Protein AF-0000000067927548 (afdb_homodimer)

Organism: Mesorhizobium plurifarium (NCBI:txid69974)

Secondary structure (DSSP, 8-state):
------------EEEEE-TTS--EEE-TTS-EEEB--STT-SSB-HHHHHHHHHHHHHHHHHHHHHHHTT-GGGEEEEEEEEEEEE-SSSSP-EEEEEEEEEEEES--HHHHHHHHHHHHHH-HHHHHHHS--EEEEEE-/------------EEEEE-TTS--EEE-TTS-EEEB--STT-SSB-HHHHHHHHHHHHHHHHHHHHHHHTT-GGGEEEEEEEEEEEE-SSSSP-EEEEEEEEEEEES--HHHHHHHHHHHHHH-HHHHHHHS--EEEEEE-

InterPro domains:
  IPR003718 OsmC/Ohr conserved domain [PF02566] (42-133)
  IPR015946 K homology domain-like, alpha/beta [G3DSA:3.30.300.20] (26-139)
  IPR036102 OsmC/Ohr superfamily [SSF82784] (25-136)

pLDDT: mean 95.16, std 11.29, range [36.44, 98.94]

Structure (mmCIF, N/CA/C/O backbone):
data_AF-0000000067927548-model_v1
#
loop_
_entity.id
_entity.type
_entity.pdbx_description
1 polymer 'OsmC family protein'
#
loop_
_atom_site.group_PDB
_atom_site.id
_atom_site.type_symbol
_atom_site.label_atom_id
_atom_site.label_alt_id
_atom_site.label_comp_id
_atom_site.label_asym_id
_atom_site.label_entity_id
_atom_site.label_seq_id
_atom_site.pdbx_PDB_ins_code
_atom_site.Cartn_x
_atom_site.Cartn_y
_atom_site.Cartn_z
_atom_site.occupancy
_atom_site.B_iso_or_equiv
_atom_site.auth_seq_id
_atom_site.auth_comp_id
_atom_site.auth_asym_id
_atom_site.auth_atom_id
_atom_site.pdbx_PDB_model_num
ATOM 1 N N . MET A 1 1 ? 37.188 -9.164 -9.75 1 36.91 1 MET A N 1
ATOM 2 C CA . MET A 1 1 ? 35.844 -9.625 -10.055 1 36.91 1 MET A CA 1
ATOM 3 C C . MET A 1 1 ? 34.812 -8.539 -9.766 1 36.91 1 MET A C 1
ATOM 5 O O . MET A 1 1 ? 34.812 -7.945 -8.688 1 36.91 1 MET A O 1
ATOM 9 N N . ALA A 1 2 ? 34.438 -7.844 -10.742 1 41.84 2 ALA A N 1
ATOM 10 C CA . ALA A 1 2 ? 33.5 -6.73 -10.594 1 41.84 2 ALA A CA 1
ATOM 11 C C . ALA A 1 2 ? 32.281 -7.133 -9.758 1 41.84 2 ALA A C 1
ATOM 13 O O . ALA A 1 2 ? 31.688 -8.18 -9.984 1 41.84 2 ALA A O 1
ATOM 14 N N . GLU A 1 3 ? 32.25 -6.898 -8.547 1 38.94 3 GLU A N 1
ATOM 15 C CA . GLU A 1 3 ? 31.047 -7.16 -7.75 1 38.94 3 GLU A CA 1
ATOM 16 C C . GLU A 1 3 ? 29.781 -6.719 -8.477 1 38.94 3 GLU A C 1
ATOM 18 O O . GLU A 1 3 ? 29.656 -5.555 -8.859 1 38.94 3 GLU A O 1
ATOM 23 N N . LEU A 1 4 ? 29.422 -7.598 -9.383 1 40.66 4 LEU A N 1
ATOM 24 C CA . LEU A 1 4 ? 28.172 -7.312 -10.086 1 40.66 4 LEU A CA 1
ATOM 25 C C . LEU A 1 4 ? 27.141 -6.719 -9.133 1 40.66 4 LEU A C 1
ATOM 27 O O . LEU A 1 4 ? 26.688 -7.395 -8.211 1 40.66 4 LEU A O 1
ATOM 31 N N . LYS A 1 5 ? 27.344 -5.488 -8.883 1 47.5 5 LYS A N 1
ATOM 32 C CA . LYS A 1 5 ? 26.438 -4.699 -8.047 1 47.5 5 LYS A CA 1
ATOM 33 C C . LYS A 1 5 ? 24.984 -4.879 -8.477 1 47.5 5 LYS A C 1
ATOM 35 O O . LYS A 1 5 ? 24.625 -4.5 -9.594 1 47.5 5 LYS A O 1
ATOM 40 N N . VAL A 1 6 ? 24.312 -6.109 -8.18 1 60.19 6 VAL A N 1
ATOM 41 C CA . VAL A 1 6 ? 22.875 -6.223 -8.422 1 60.19 6 VAL A CA 1
ATOM 42 C C . VAL A 1 6 ? 22.188 -4.906 -8.078 1 60.19 6 VAL A C 1
ATOM 44 O O . VAL A 1 6 ? 22.312 -4.406 -6.961 1 60.19 6 VAL A O 1
ATOM 47 N N . ARG A 1 7 ? 21.734 -4.211 -9.148 1 73.62 7 ARG A N 1
ATOM 48 C CA . ARG A 1 7 ? 21.062 -2.932 -8.906 1 73.62 7 ARG A CA 1
ATOM 49 C C . ARG A 1 7 ? 19.609 -3.135 -8.516 1 73.62 7 ARG A C 1
ATOM 51 O O . ARG A 1 7 ? 18.875 -3.861 -9.195 1 73.62 7 ARG A O 1
ATOM 58 N N . THR A 1 8 ? 19.281 -2.809 -7.41 1 87.81 8 THR A N 1
ATOM 59 C CA . THR A 1 8 ? 17.938 -2.898 -6.879 1 87.81 8 THR A CA 1
ATOM 60 C C . THR A 1 8 ? 17.141 -1.635 -7.203 1 87.81 8 THR A C 1
ATOM 62 O O . THR A 1 8 ? 17.688 -0.533 -7.215 1 87.81 8 THR A O 1
ATOM 65 N N . ARG A 1 9 ? 15.992 -1.811 -7.59 1 91.75 9 ARG A N 1
ATOM 66 C CA . ARG A 1 9 ? 15.102 -0.686 -7.871 1 91.75 9 ARG A CA 1
ATOM 67 C C . ARG A 1 9 ? 14.992 0.238 -6.66 1 91.75 9 ARG A C 1
ATOM 69 O O . ARG A 1 9 ? 14.781 -0.225 -5.539 1 91.75 9 ARG A O 1
ATOM 76 N N . ASN A 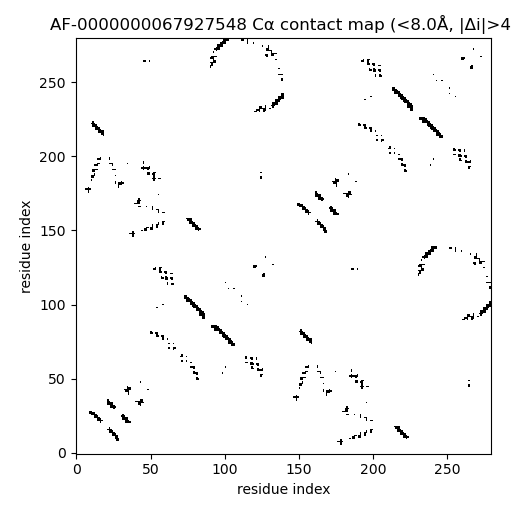1 10 ? 15.172 1.571 -6.93 1 95.06 10 ASN A N 1
ATOM 77 C CA . ASN A 1 10 ? 14.906 2.557 -5.887 1 95.06 10 ASN A CA 1
ATOM 78 C C . ASN A 1 10 ? 13.406 2.699 -5.629 1 95.06 10 ASN A C 1
ATOM 80 O O . ASN A 1 10 ? 12.664 3.184 -6.488 1 95.06 10 ASN A O 1
ATOM 84 N N . VAL A 1 11 ? 12.945 2.277 -4.402 1 97.62 11 VAL A N 1
ATOM 85 C CA . VAL A 1 11 ? 11.516 2.297 -4.098 1 97.62 11 VAL A CA 1
ATOM 86 C C . VAL A 1 11 ? 11.219 3.418 -3.104 1 97.62 11 VAL A C 1
ATOM 88 O O . VAL A 1 11 ? 12.094 3.836 -2.346 1 97.62 11 VAL A O 1
ATOM 91 N N . GLY A 1 12 ? 10.055 3.949 -3.096 1 98.56 12 GLY A N 1
ATOM 92 C CA . GLY A 1 12 ? 9.578 5.039 -2.258 1 98.56 12 GLY A CA 1
ATOM 93 C C . GLY A 1 12 ? 8.414 5.797 -2.871 1 98.56 12 GLY A C 1
ATOM 94 O O . GLY A 1 12 ? 7.961 5.473 -3.971 1 98.56 12 GLY A O 1
ATOM 95 N N . ALA A 1 13 ? 7.91 6.809 -2.146 1 98.88 13 ALA A N 1
ATOM 96 C CA . ALA A 1 13 ? 6.836 7.652 -2.662 1 98.88 13 ALA A CA 1
ATOM 97 C C . ALA A 1 13 ? 6.84 9.023 -1.988 1 98.88 13 ALA A C 1
ATOM 99 O O . ALA A 1 13 ? 7.09 9.125 -0.785 1 98.88 13 ALA A O 1
ATOM 100 N N . LEU A 1 14 ? 6.555 10 -2.783 1 98.94 14 LEU A N 1
ATOM 101 C CA . LEU A 1 14 ? 6.301 11.352 -2.295 1 98.94 14 LEU A CA 1
ATOM 102 C C . LEU A 1 14 ? 4.859 11.766 -2.568 1 98.94 14 LEU A C 1
ATOM 104 O O . LEU A 1 14 ? 4.41 11.75 -3.719 1 98.94 14 LEU A O 1
ATOM 108 N N . ALA A 1 15 ? 4.137 12.086 -1.502 1 98.94 15 ALA A N 1
ATOM 109 C CA . ALA A 1 15 ? 2.807 12.672 -1.657 1 98.94 15 ALA A CA 1
ATOM 110 C C . ALA A 1 15 ? 2.84 14.18 -1.412 1 98.94 15 ALA A C 1
ATOM 112 O O . ALA A 1 15 ? 3.439 14.641 -0.44 1 98.94 15 ALA A O 1
ATOM 113 N N . VAL A 1 16 ? 2.209 14.898 -2.275 1 98.94 16 VAL A N 1
ATOM 114 C CA . VAL A 1 16 ? 2.092 16.344 -2.133 1 98.94 16 VAL A CA 1
ATOM 115 C C . VAL A 1 16 ? 0.618 16.75 -2.092 1 98.94 16 VAL A C 1
ATOM 117 O O . VAL A 1 16 ? -0.146 16.422 -3.004 1 98.94 16 VAL A O 1
ATOM 120 N N . LEU A 1 17 ? 0.238 17.406 -1.028 1 98.88 17 LEU A N 1
ATOM 121 C CA . LEU A 1 17 ? -1.125 17.891 -0.818 1 98.88 17 LEU A CA 1
ATOM 122 C C . LEU A 1 17 ? -1.175 19.406 -0.826 1 98.88 17 LEU A C 1
ATOM 124 O O . LEU A 1 17 ? -0.756 20.047 0.139 1 98.88 17 LEU A O 1
ATOM 128 N N . PRO A 1 18 ? -1.637 20.016 -1.902 1 98.56 18 PRO A N 1
ATOM 129 C CA . PRO A 1 18 ? -1.818 21.469 -1.899 1 98.56 18 PRO A CA 1
ATOM 130 C C . PRO A 1 18 ? -2.984 21.922 -1.021 1 98.56 18 PRO A C 1
ATOM 132 O O . PRO A 1 18 ? -3.859 21.109 -0.692 1 98.56 18 PRO A O 1
ATOM 135 N N . PRO A 1 19 ? -2.91 23.188 -0.619 1 97 19 PRO A N 1
ATOM 136 C CA . PRO A 1 19 ? -4.047 23.703 0.15 1 97 19 PRO A CA 1
ATOM 137 C C . PRO A 1 19 ? -5.383 23.5 -0.563 1 97 19 PRO A C 1
ATOM 139 O O . PRO A 1 19 ? -5.535 23.906 -1.718 1 97 19 PRO A O 1
ATOM 142 N N . GLY A 1 20 ? -6.254 22.859 0.104 1 94.81 20 GLY A N 1
ATOM 143 C CA . GLY A 1 20 ? -7.602 22.703 -0.418 1 94.81 20 GLY A CA 1
ATOM 144 C C . GLY A 1 20 ? -7.695 21.672 -1.523 1 94.81 20 GLY A C 1
ATOM 145 O O . GLY A 1 20 ? -8.75 21.484 -2.131 1 94.81 20 GLY A O 1
ATOM 146 N N . GLY A 1 21 ? -6.641 21.031 -1.846 1 97.25 21 GLY A N 1
ATOM 147 C CA . GLY A 1 21 ? -6.633 20.109 -2.973 1 97.25 21 GLY A CA 1
ATOM 148 C C . GLY A 1 21 ? -6.555 18.656 -2.557 1 97.25 21 GLY A C 1
ATOM 149 O O . GLY A 1 21 ? -6.887 18.297 -1.423 1 97.25 21 GLY A O 1
ATOM 150 N N . LEU A 1 22 ? -6.316 17.797 -3.521 1 98.38 22 LEU A N 1
ATOM 151 C CA . LEU A 1 22 ? -6.086 16.375 -3.322 1 98.38 22 LEU A CA 1
ATOM 152 C C . LEU A 1 22 ? -4.621 16.016 -3.547 1 98.38 22 LEU A C 1
ATOM 154 O O . LEU A 1 22 ? -3.912 16.719 -4.266 1 98.38 22 LEU A O 1
ATOM 158 N N . PRO A 1 23 ? -4.16 14.992 -2.918 1 98.62 23 PRO A N 1
ATOM 159 C CA . PRO A 1 23 ? -2.738 14.656 -3.033 1 98.62 23 PRO A CA 1
ATOM 160 C C . PRO A 1 23 ? -2.381 14.062 -4.391 1 98.62 23 PRO A C 1
ATOM 162 O O . PRO A 1 23 ? -3.197 13.367 -4.996 1 98.62 23 PRO A O 1
ATOM 165 N N . ALA A 1 24 ? -1.239 14.352 -4.828 1 98.75 24 ALA A N 1
ATOM 166 C CA . ALA A 1 24 ? -0.562 13.625 -5.902 1 98.75 24 ALA A CA 1
ATOM 167 C C . ALA A 1 24 ? 0.649 12.867 -5.367 1 98.75 24 ALA A C 1
ATOM 169 O O . ALA A 1 24 ? 1.404 13.383 -4.543 1 98.75 24 ALA A O 1
ATOM 170 N N . VAL A 1 25 ? 0.834 11.641 -5.848 1 98.81 25 VAL A N 1
ATOM 171 C CA . VAL A 1 25 ? 1.952 10.82 -5.398 1 98.81 25 VAL A CA 1
ATOM 172 C C . VAL A 1 25 ? 2.898 10.547 -6.566 1 98.81 25 VAL A C 1
ATOM 174 O O . VAL A 1 25 ? 2.455 10.266 -7.68 1 98.81 25 VAL A O 1
ATOM 177 N N . THR A 1 26 ? 4.156 10.609 -6.312 1 98.75 26 THR A N 1
ATOM 178 C CA . THR A 1 26 ? 5.184 10.258 -7.289 1 98.75 26 THR A CA 1
ATOM 179 C C . THR A 1 26 ? 6.16 9.242 -6.703 1 98.75 26 THR A C 1
ATOM 181 O O . THR A 1 26 ? 6.363 9.203 -5.488 1 98.75 26 THR A O 1
ATOM 184 N N . THR A 1 27 ? 6.699 8.406 -7.551 1 98.31 27 THR A N 1
ATOM 185 C CA . THR A 1 27 ? 7.758 7.488 -7.148 1 98.31 27 THR A CA 1
ATOM 186 C C . THR A 1 27 ? 9.125 8.023 -7.562 1 98.31 27 THR A C 1
ATOM 188 O O . THR A 1 27 ? 9.219 8.906 -8.414 1 98.31 27 THR A O 1
ATOM 191 N N . PRO A 1 28 ? 10.227 7.492 -6.961 1 97.69 28 PRO A N 1
ATOM 192 C CA . PRO A 1 28 ? 11.562 7.91 -7.379 1 97.69 28 PRO A CA 1
ATOM 193 C C . PRO A 1 28 ? 11.836 7.629 -8.852 1 97.69 28 PRO A C 1
ATOM 195 O O . PRO A 1 28 ? 12.664 8.305 -9.469 1 97.69 28 PRO A O 1
ATOM 198 N N . THR A 1 29 ? 11.094 6.684 -9.477 1 96.44 29 THR A N 1
ATOM 199 C CA . THR A 1 29 ? 11.344 6.289 -10.859 1 96.44 29 THR A CA 1
ATOM 200 C C . THR A 1 29 ? 10.422 7.043 -11.812 1 96.44 29 THR A C 1
ATOM 202 O O . THR A 1 29 ? 10.453 6.816 -13.023 1 96.44 29 THR A O 1
ATOM 205 N N . GLY A 1 30 ? 9.578 7.828 -11.273 1 96.38 30 GLY A N 1
ATOM 206 C CA . GLY A 1 30 ? 8.836 8.719 -12.148 1 96.38 30 GLY A CA 1
ATOM 207 C C . GLY A 1 30 ? 7.379 8.32 -12.305 1 96.38 30 GLY A C 1
ATOM 208 O O . GLY A 1 30 ? 6.66 8.883 -13.133 1 96.38 30 GLY A O 1
ATOM 209 N N . GLY A 1 31 ? 6.887 7.352 -11.57 1 97.19 31 GLY A N 1
ATOM 210 C CA . GLY A 1 31 ? 5.461 7.07 -11.539 1 97.19 31 GLY A CA 1
ATOM 211 C C . GLY A 1 31 ? 4.652 8.156 -10.852 1 97.19 31 GLY A C 1
ATOM 212 O O . GLY A 1 31 ? 5.141 8.812 -9.93 1 97.19 31 GLY A O 1
ATOM 213 N N . THR A 1 32 ? 3.41 8.312 -11.398 1 97.81 32 THR A N 1
ATOM 214 C CA . THR A 1 32 ? 2.525 9.305 -10.797 1 97.81 32 THR A CA 1
ATOM 215 C C . THR A 1 32 ? 1.107 8.758 -10.664 1 97.81 32 THR A C 1
ATOM 217 O O . THR A 1 32 ? 0.621 8.055 -11.555 1 97.81 32 THR A O 1
ATOM 220 N N . VAL A 1 33 ? 0.458 9.094 -9.547 1 97.69 33 VAL A N 1
ATOM 221 C CA . VAL A 1 33 ? -0.959 8.789 -9.375 1 97.69 33 VAL A CA 1
ATOM 222 C C . VAL A 1 33 ? -1.625 9.883 -8.547 1 97.69 33 VAL A C 1
ATOM 224 O O . VAL A 1 33 ? -1.034 10.391 -7.586 1 97.69 33 VAL A O 1
ATOM 227 N N . ASP A 1 34 ? -2.789 10.281 -8.992 1 97.19 34 ASP A N 1
ATOM 228 C CA . ASP A 1 34 ? -3.605 11.172 -8.172 1 97.19 34 ASP A CA 1
ATOM 229 C C . ASP A 1 34 ? -4.441 10.383 -7.168 1 97.19 34 ASP A C 1
ATOM 231 O O . ASP A 1 34 ? -4.984 9.328 -7.5 1 97.19 34 ASP A O 1
ATOM 235 N N . VAL A 1 35 ? -4.531 10.914 -5.98 1 98.5 35 VAL A N 1
ATOM 236 C CA . VAL A 1 35 ? -5.305 10.281 -4.922 1 98.5 35 VAL A CA 1
ATOM 237 C C . VAL A 1 35 ? -6.664 10.969 -4.793 1 98.5 35 VAL A C 1
ATOM 239 O O . VAL A 1 35 ? -6.754 12.195 -4.84 1 98.5 35 VAL A O 1
ATOM 242 N N . VAL A 1 36 ? -7.684 10.156 -4.652 1 98.12 36 VAL A N 1
ATOM 243 C CA . VAL A 1 36 ? -9.047 10.672 -4.547 1 98.12 36 VAL A CA 1
ATOM 244 C C . VAL A 1 36 ? -9.656 10.242 -3.213 1 98.12 36 VAL A C 1
ATOM 246 O O . VAL A 1 36 ? -9.234 9.25 -2.619 1 98.12 36 VAL A O 1
ATOM 249 N N . THR A 1 37 ? -10.633 11.023 -2.76 1 95.31 37 THR A N 1
ATOM 250 C CA . THR A 1 37 ? -11.219 10.727 -1.461 1 95.31 37 THR A CA 1
ATOM 251 C C . THR A 1 37 ? -12.742 10.656 -1.563 1 95.31 37 THR A C 1
ATOM 253 O O . THR A 1 37 ? -13.406 10.164 -0.65 1 95.31 37 THR A O 1
ATOM 256 N N . GLN A 1 38 ? -13.289 11.125 -2.623 1 95.38 38 GLN A N 1
ATOM 257 C CA . GLN A 1 38 ? -14.7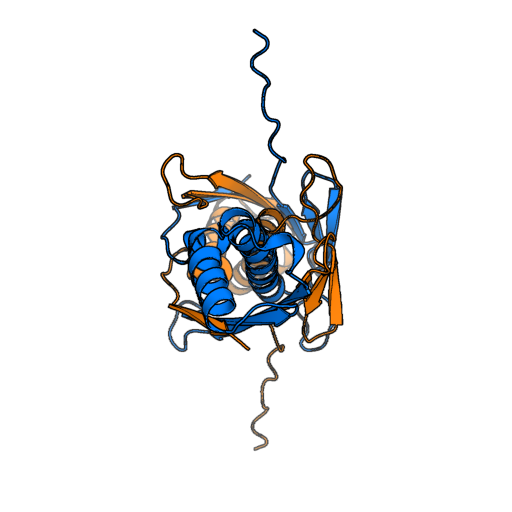34 11.109 -2.775 1 95.38 38 GLN A CA 1
ATOM 258 C C . GLN A 1 38 ? -15.258 9.695 -3.002 1 95.38 38 GLN A C 1
ATOM 260 O O . GLN A 1 38 ? -14.586 8.875 -3.641 1 95.38 38 GLN A O 1
ATOM 265 N N . VAL A 1 39 ? -16.438 9.477 -2.629 1 93.5 39 VAL A N 1
ATOM 266 C CA . VAL A 1 39 ? -17.078 8.164 -2.553 1 93.5 39 VAL A CA 1
ATOM 267 C C . VAL A 1 39 ? -17.047 7.492 -3.924 1 93.5 39 VAL A C 1
ATOM 269 O O . VAL A 1 39 ? -16.734 6.305 -4.035 1 93.5 39 VAL A O 1
ATOM 272 N N . SER A 1 40 ? -17.281 8.211 -5.008 1 93.06 40 SER A N 1
ATOM 273 C CA . SER A 1 40 ? -17.438 7.582 -6.312 1 93.06 40 SER A CA 1
ATOM 274 C C . SER A 1 40 ? -16.359 8.039 -7.285 1 93.06 40 SER A C 1
ATOM 276 O O . SER A 1 40 ? -16.391 7.695 -8.469 1 93.06 40 SER A O 1
ATOM 278 N N . ALA A 1 41 ? -15.422 8.883 -6.812 1 94.62 41 ALA A N 1
ATOM 279 C CA . ALA A 1 41 ? -14.406 9.398 -7.723 1 94.62 41 ALA A CA 1
ATOM 280 C C . ALA A 1 41 ? -13.516 8.281 -8.25 1 94.62 41 ALA A C 1
ATOM 282 O O . ALA A 1 41 ? -13.016 7.465 -7.477 1 94.62 41 ALA A O 1
ATOM 283 N N . PRO A 1 42 ? -13.445 8.289 -9.539 1 95.06 42 PRO A N 1
ATOM 284 C CA . PRO A 1 42 ? -12.531 7.285 -10.086 1 95.06 42 PRO A CA 1
ATOM 285 C C . PRO A 1 42 ? -11.078 7.52 -9.672 1 95.06 42 PRO A C 1
ATOM 287 O O . PRO A 1 42 ? -10.617 8.664 -9.656 1 95.06 42 PRO A O 1
ATOM 290 N N . GLY A 1 43 ? -10.391 6.527 -9.266 1 96.56 43 GLY A N 1
ATOM 291 C CA . GLY A 1 43 ? -9.008 6.66 -8.852 1 96.56 43 GLY A CA 1
ATOM 292 C C . GLY A 1 43 ? -8.664 5.797 -7.648 1 96.56 43 GLY A C 1
ATOM 293 O O . GLY A 1 43 ? -9.211 4.707 -7.484 1 96.56 43 GLY A O 1
ATOM 294 N N . PHE A 1 44 ? -7.633 6.246 -6.938 1 98.56 44 PHE A N 1
ATOM 295 C CA . PHE A 1 44 ? -7.121 5.492 -5.801 1 98.56 44 PHE A CA 1
ATOM 296 C C . PHE A 1 44 ? -7.203 6.312 -4.523 1 98.56 44 PHE A C 1
ATOM 298 O O . PHE A 1 44 ? -6.742 7.453 -4.48 1 98.56 44 PHE A O 1
ATOM 305 N N . SER A 1 45 ? -7.848 5.816 -3.521 1 98.56 45 SER A N 1
ATOM 306 C CA . SER A 1 45 ? -7.645 6.297 -2.158 1 98.56 45 SER A CA 1
ATOM 307 C C . SER A 1 45 ? -6.402 5.676 -1.529 1 98.56 45 SER A C 1
ATOM 309 O O . SER A 1 45 ? -5.812 4.746 -2.09 1 98.56 45 SER A O 1
ATOM 311 N N . PRO A 1 46 ? -5.984 6.16 -0.348 1 98.69 46 PRO A N 1
ATOM 312 C CA . PRO A 1 46 ? -4.852 5.512 0.316 1 98.69 46 PRO A CA 1
ATOM 313 C C . PRO A 1 46 ? -5.082 4.023 0.569 1 98.69 46 PRO A C 1
ATOM 315 O O . PRO A 1 46 ? -4.172 3.215 0.391 1 98.69 46 PRO A O 1
ATOM 318 N N . LEU A 1 47 ? -6.293 3.662 0.94 1 98.69 47 LEU A N 1
ATOM 319 C CA . LEU A 1 47 ? -6.594 2.256 1.185 1 98.69 47 LEU A CA 1
ATOM 320 C C . LEU A 1 47 ? -6.582 1.463 -0.119 1 98.69 47 LEU A C 1
ATOM 322 O O . LEU A 1 47 ? -6.117 0.322 -0.152 1 98.69 47 LEU A O 1
ATOM 326 N N . ASP A 1 48 ? -7.18 2.064 -1.229 1 98.75 48 ASP A N 1
ATOM 327 C CA . ASP A 1 48 ? -7.066 1.399 -2.521 1 98.75 48 ASP A CA 1
ATOM 328 C C . ASP A 1 48 ? -5.609 1.091 -2.855 1 98.75 48 ASP A C 1
ATOM 330 O O . ASP A 1 48 ? -5.301 0.023 -3.389 1 98.75 48 ASP A O 1
ATOM 334 N N . LEU A 1 49 ? -4.699 2.035 -2.605 1 98.94 49 LEU A N 1
ATOM 335 C CA . LEU A 1 49 ? -3.281 1.849 -2.889 1 98.94 49 LEU A CA 1
ATOM 336 C C . LEU A 1 49 ? -2.703 0.718 -2.045 1 98.94 49 LEU A C 1
ATOM 338 O O . LEU A 1 49 ? -1.866 -0.052 -2.521 1 98.94 49 LEU A O 1
ATOM 342 N N . LEU A 1 50 ? -3.088 0.62 -0.784 1 98.94 50 LEU A N 1
ATOM 343 C CA . LEU A 1 50 ? -2.65 -0.464 0.089 1 98.94 50 LEU A CA 1
ATOM 344 C C . LEU A 1 50 ? -3.084 -1.817 -0.464 1 98.94 50 LEU A C 1
ATOM 346 O O . LEU A 1 50 ? -2.273 -2.74 -0.57 1 98.94 50 LEU A O 1
ATOM 350 N N . TYR A 1 51 ? -4.367 -1.921 -0.874 1 98.94 51 TYR A N 1
ATOM 351 C CA . TYR A 1 51 ? -4.887 -3.158 -1.447 1 98.94 51 TYR A CA 1
ATOM 352 C C . TYR A 1 51 ? -4.203 -3.471 -2.775 1 98.94 51 TYR A C 1
ATOM 354 O O . TYR A 1 51 ? -3.916 -4.633 -3.074 1 98.94 51 TYR A O 1
ATOM 362 N N . ALA A 1 52 ? -3.98 -2.449 -3.545 1 98.94 52 ALA A N 1
ATOM 363 C CA . ALA A 1 52 ? -3.289 -2.607 -4.82 1 98.94 52 ALA A CA 1
ATOM 364 C C . ALA A 1 52 ? -1.89 -3.184 -4.617 1 98.94 52 ALA A C 1
ATOM 366 O O . ALA A 1 52 ? -1.442 -4.031 -5.395 1 98.94 52 ALA A O 1
ATOM 367 N N . SER A 1 53 ? -1.173 -2.666 -3.609 1 98.94 53 SER A N 1
ATOM 368 C CA . SER A 1 53 ? 0.162 -3.154 -3.281 1 98.94 53 SER A CA 1
ATOM 369 C C . SER A 1 53 ? 0.149 -4.656 -3.006 1 98.94 53 SER A C 1
ATOM 371 O O . SER A 1 53 ? 0.937 -5.406 -3.586 1 98.94 53 SER A O 1
ATOM 373 N N . LEU A 1 54 ? -0.786 -5.082 -2.195 1 98.94 54 LEU A N 1
ATOM 374 C CA . LEU A 1 54 ? -0.893 -6.492 -1.831 1 98.94 54 LEU A CA 1
ATOM 375 C C . LEU A 1 54 ? -1.29 -7.336 -3.035 1 98.94 54 LEU A C 1
ATOM 377 O O . LEU A 1 54 ? -0.695 -8.391 -3.285 1 98.94 54 LEU A O 1
ATOM 381 N N . ALA A 1 55 ? -2.244 -6.879 -3.787 1 98.94 55 ALA A N 1
ATOM 382 C CA . ALA A 1 55 ? -2.713 -7.613 -4.961 1 98.94 55 ALA A CA 1
ATOM 383 C C . ALA A 1 55 ? -1.583 -7.816 -5.965 1 98.94 55 ALA A C 1
ATOM 385 O O . ALA A 1 55 ? -1.363 -8.93 -6.445 1 98.94 55 ALA A O 1
ATOM 386 N N . ALA A 1 56 ? -0.875 -6.75 -6.242 1 98.94 56 ALA A N 1
ATOM 387 C CA . ALA A 1 56 ? 0.229 -6.801 -7.199 1 98.94 56 ALA A CA 1
ATOM 388 C C . ALA A 1 56 ? 1.334 -7.73 -6.711 1 98.94 56 ALA A C 1
ATOM 390 O O . ALA A 1 56 ? 1.895 -8.5 -7.492 1 98.94 56 ALA A O 1
ATOM 391 N N . CYS A 1 57 ? 1.653 -7.633 -5.465 1 98.94 57 CYS A N 1
ATOM 392 C CA . CYS A 1 57 ? 2.693 -8.477 -4.891 1 98.94 57 CYS A CA 1
ATOM 393 C C . CYS A 1 57 ? 2.311 -9.953 -4.977 1 98.94 57 CYS A C 1
ATOM 395 O O . CYS A 1 57 ? 3.152 -10.797 -5.281 1 98.94 57 CYS A O 1
ATOM 397 N N . MET A 1 58 ? 1.056 -10.273 -4.719 1 98.94 58 MET A N 1
ATOM 398 C CA . MET A 1 58 ? 0.586 -11.656 -4.688 1 98.94 58 MET A CA 1
ATOM 399 C C . MET A 1 58 ? 0.651 -12.281 -6.074 1 98.94 58 MET A C 1
ATOM 401 O O . MET A 1 58 ? 1.056 -13.438 -6.223 1 98.94 58 MET A O 1
ATOM 405 N N . VAL 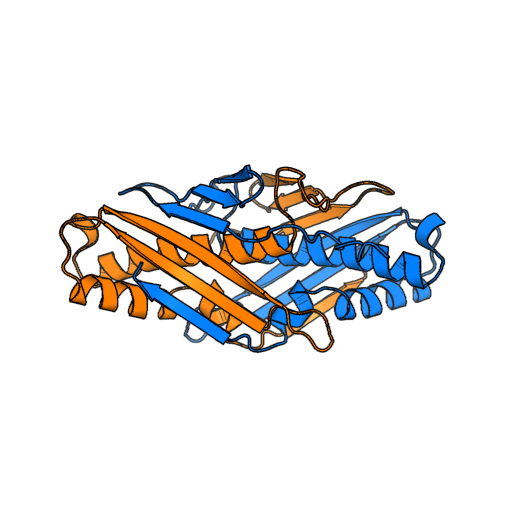A 1 59 ? 0.258 -11.562 -7.113 1 98.94 59 VAL A N 1
ATOM 406 C CA . VAL A 1 59 ? 0.283 -12.172 -8.438 1 98.94 59 VAL A CA 1
ATOM 407 C C . VAL A 1 59 ? 1.728 -12.375 -8.891 1 98.94 59 VAL A C 1
ATOM 409 O O . VAL A 1 59 ? 2.057 -13.383 -9.516 1 98.94 59 VAL A O 1
ATOM 412 N N . LEU A 1 60 ? 2.607 -11.414 -8.586 1 98.88 60 LEU A N 1
ATOM 413 C CA . LEU A 1 60 ? 4.016 -11.578 -8.922 1 98.88 60 LEU A CA 1
ATOM 414 C C . LEU A 1 60 ? 4.641 -12.719 -8.117 1 98.88 60 LEU A C 1
ATOM 416 O O . LEU A 1 60 ? 5.438 -13.492 -8.648 1 98.88 60 LEU A O 1
ATOM 420 N N . SER A 1 61 ? 4.25 -12.797 -6.836 1 98.88 61 SER A N 1
ATOM 421 C CA . SER A 1 61 ? 4.734 -13.883 -5.992 1 98.88 61 SER A CA 1
ATOM 422 C C . SER A 1 61 ? 4.246 -15.242 -6.496 1 98.88 61 SER A C 1
ATOM 424 O O . SER A 1 61 ? 4.973 -16.234 -6.426 1 98.88 61 SER A O 1
ATOM 426 N N . ALA A 1 62 ? 3.027 -15.289 -6.977 1 98.88 62 ALA A N 1
ATOM 427 C CA . ALA A 1 62 ? 2.508 -16.516 -7.562 1 98.88 62 ALA A CA 1
ATOM 428 C C . ALA A 1 62 ? 3.348 -16.953 -8.758 1 98.88 62 ALA A C 1
ATOM 430 O O . ALA A 1 62 ? 3.633 -18.141 -8.93 1 98.88 62 ALA A O 1
ATOM 431 N N . ARG A 1 63 ? 3.746 -16.062 -9.609 1 98.81 63 ARG A N 1
ATOM 432 C CA . ARG A 1 63 ? 4.613 -16.375 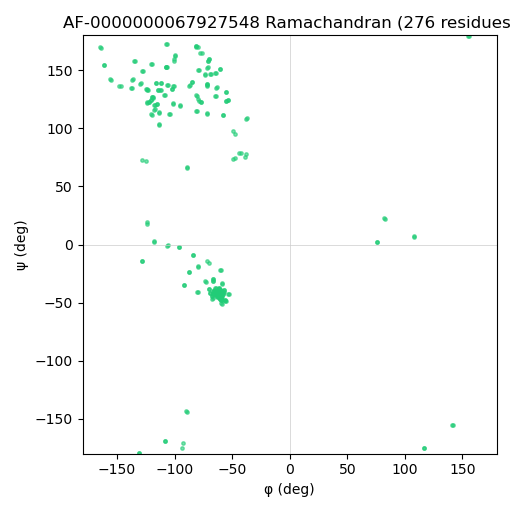-10.742 1 98.81 63 ARG A CA 1
ATOM 433 C C . ARG A 1 63 ? 5.957 -16.922 -10.266 1 98.81 63 ARG A C 1
ATOM 435 O O . ARG A 1 63 ? 6.465 -17.891 -10.82 1 98.81 63 ARG A O 1
ATOM 442 N N . ILE A 1 64 ? 6.559 -16.234 -9.25 1 98.69 64 ILE A N 1
ATOM 443 C CA . ILE A 1 64 ? 7.82 -16.703 -8.688 1 98.69 64 ILE A CA 1
ATOM 444 C C . ILE A 1 64 ? 7.656 -18.109 -8.133 1 98.69 64 ILE A C 1
ATOM 446 O O . ILE A 1 64 ? 8.5 -18.984 -8.375 1 98.69 64 ILE A O 1
ATOM 450 N N . ALA A 1 65 ? 6.535 -18.359 -7.402 1 98.81 65 ALA A N 1
ATOM 451 C CA . ALA A 1 65 ? 6.242 -19.672 -6.852 1 98.81 65 ALA A CA 1
ATOM 452 C C . ALA A 1 65 ? 6.145 -20.719 -7.961 1 98.81 65 ALA A C 1
ATOM 454 O O . ALA A 1 65 ? 6.727 -21.797 -7.855 1 98.81 65 ALA A O 1
ATOM 455 N N . ALA A 1 66 ? 5.414 -20.391 -9.047 1 98.81 66 ALA A N 1
ATOM 456 C CA . ALA A 1 66 ? 5.27 -21.312 -10.18 1 98.81 66 ALA A CA 1
ATOM 457 C C . ALA A 1 66 ? 6.621 -21.625 -10.805 1 98.81 66 ALA A C 1
ATOM 459 O O . ALA A 1 66 ? 6.875 -22.766 -11.195 1 98.81 66 ALA A O 1
ATOM 460 N N . THR A 1 67 ? 7.402 -20.641 -10.891 1 98.69 67 THR A N 1
ATOM 461 C CA . THR A 1 67 ? 8.742 -20.812 -11.43 1 98.69 67 THR A CA 1
ATOM 462 C C . THR A 1 67 ? 9.562 -21.766 -10.562 1 98.69 67 THR A C 1
ATOM 464 O O . THR A 1 67 ? 10.195 -22.703 -11.07 1 98.69 67 THR A O 1
ATOM 467 N N . ARG A 1 68 ? 9.523 -21.656 -9.305 1 98.5 68 ARG A N 1
ATOM 468 C CA . ARG A 1 68 ? 10.266 -22.484 -8.359 1 98.5 68 ARG A CA 1
ATOM 469 C C . ARG A 1 68 ? 9.773 -23.922 -8.398 1 98.5 68 ARG A C 1
ATOM 471 O O . ARG A 1 68 ? 10.555 -24.859 -8.203 1 98.5 68 ARG A O 1
ATOM 478 N N . LEU A 1 69 ? 8.5 -24.078 -8.68 1 98.38 69 LEU A N 1
ATOM 479 C CA . LEU A 1 69 ? 7.883 -25.406 -8.711 1 98.38 69 LEU A CA 1
ATOM 480 C C . LEU A 1 69 ? 8.109 -26.078 -10.062 1 98.38 69 LEU A C 1
ATOM 482 O O . LEU A 1 69 ? 7.734 -27.234 -10.25 1 98.38 69 LEU A O 1
ATOM 486 N N . GLY A 1 70 ? 8.641 -25.297 -11.016 1 98.31 70 GLY A N 1
ATOM 487 C CA . GLY A 1 70 ? 8.945 -25.844 -12.328 1 98.31 70 GLY A CA 1
ATOM 488 C C . GLY A 1 70 ? 7.738 -25.891 -13.25 1 98.31 70 GLY A C 1
ATOM 489 O O . GLY A 1 70 ? 7.695 -26.703 -14.18 1 98.31 70 GLY A O 1
ATOM 490 N N . VAL A 1 71 ? 6.723 -25.094 -13 1 98.31 71 VAL A N 1
ATOM 491 C CA . VAL A 1 71 ? 5.5 -25.203 -13.789 1 98.31 71 VAL A CA 1
ATOM 492 C C . VAL A 1 71 ? 5.176 -23.844 -14.422 1 98.31 71 VAL A C 1
ATOM 494 O O . VAL A 1 71 ? 4.023 -23.578 -14.766 1 98.31 71 VAL A O 1
ATOM 497 N N . ALA A 1 72 ? 6.113 -22.922 -14.539 1 97.88 72 ALA A N 1
ATOM 498 C CA . ALA A 1 72 ? 5.898 -21.578 -15.07 1 97.88 72 ALA A CA 1
ATOM 499 C C . ALA A 1 72 ? 5.371 -21.625 -16.5 1 97.88 72 ALA A C 1
ATOM 501 O O . ALA A 1 72 ? 4.574 -20.781 -16.906 1 97.88 72 ALA A O 1
ATOM 502 N N . ASP A 1 73 ? 5.785 -22.609 -17.25 1 97.31 73 ASP A N 1
ATOM 503 C CA . ASP A 1 73 ? 5.406 -22.719 -18.656 1 97.31 73 ASP A CA 1
ATOM 504 C C . ASP A 1 73 ? 3.934 -23.109 -18.797 1 97.31 73 ASP A C 1
ATOM 506 O O . ASP A 1 73 ? 3.354 -22.984 -19.875 1 97.31 73 ASP A O 1
ATOM 510 N N . ARG A 1 74 ? 3.301 -23.562 -17.766 1 98.19 74 ARG A N 1
ATOM 511 C CA . ARG A 1 74 ? 1.906 -24 -17.766 1 98.19 74 ARG A CA 1
ATOM 512 C C . ARG A 1 74 ? 1.016 -22.984 -17.062 1 98.19 74 ARG A C 1
ATOM 514 O O . ARG A 1 74 ? -0.198 -23.172 -16.969 1 98.19 74 ARG A O 1
ATOM 521 N N . LEU A 1 75 ? 1.651 -21.938 -16.578 1 98.5 75 LEU A N 1
ATOM 522 C CA . LEU A 1 75 ? 0.915 -20.906 -15.852 1 98.5 75 LEU A CA 1
ATOM 523 C C . LEU A 1 75 ? 0.19 -19.969 -16.812 1 98.5 75 LEU A C 1
ATOM 525 O O . LEU A 1 75 ? 0.811 -19.391 -17.703 1 98.5 75 LEU A O 1
ATOM 529 N N . GLY A 1 76 ? -1.122 -19.828 -16.672 1 98.44 76 GLY A N 1
ATOM 530 C CA . GLY A 1 76 ? -1.89 -18.844 -17.422 1 98.44 76 GLY A CA 1
ATOM 531 C C . GLY A 1 76 ? -1.97 -17.5 -16.719 1 98.44 76 GLY A C 1
ATOM 532 O O . GLY A 1 76 ? -0.98 -17.031 -16.156 1 98.44 76 GLY A O 1
ATOM 533 N N . GLU A 1 77 ? -3.094 -16.875 -16.859 1 98.81 77 GLU A N 1
ATOM 534 C CA . GLU A 1 77 ? -3.344 -15.609 -16.188 1 98.81 77 GLU A CA 1
ATOM 535 C C . GLU A 1 77 ? -3.533 -15.812 -14.68 1 98.81 77 GLU A C 1
ATOM 537 O O . GLU A 1 77 ? -4.16 -16.781 -14.258 1 98.81 77 GLU A O 1
ATOM 542 N N . VAL A 1 78 ? -2.957 -14.945 -13.914 1 98.94 78 VAL A N 1
ATOM 543 C CA . VAL A 1 78 ? -3.164 -14.93 -12.469 1 98.94 78 VAL A CA 1
ATOM 544 C C . VAL A 1 78 ? -3.887 -13.641 -12.07 1 98.94 78 VAL A C 1
ATOM 546 O O . VAL A 1 78 ? -3.539 -12.555 -12.539 1 98.94 78 VAL A O 1
ATOM 549 N N . ARG A 1 79 ? -4.934 -13.742 -11.242 1 98.94 79 ARG A N 1
ATOM 550 C CA . ARG A 1 79 ? -5.684 -12.609 -10.711 1 98.94 79 ARG A CA 1
ATOM 551 C C . ARG A 1 79 ? -5.703 -12.625 -9.188 1 98.94 79 ARG A C 1
ATOM 553 O O . ARG A 1 79 ? -5.859 -13.688 -8.578 1 98.94 79 ARG A O 1
ATOM 560 N N . ALA A 1 80 ? -5.457 -11.594 -8.594 1 98.94 80 ALA A N 1
ATOM 561 C CA . ALA A 1 80 ? -5.629 -11.43 -7.152 1 98.94 80 ALA A CA 1
ATOM 562 C C . ALA A 1 80 ? -6.617 -10.305 -6.848 1 98.94 80 ALA A C 1
ATOM 564 O O . ALA A 1 80 ? -6.371 -9.141 -7.176 1 98.94 80 ALA A O 1
ATOM 565 N N . ASP A 1 81 ? -7.719 -10.633 -6.332 1 98.94 81 ASP A N 1
ATOM 566 C CA . ASP A 1 81 ? -8.703 -9.68 -5.828 1 98.94 81 ASP A CA 1
ATOM 567 C C . ASP A 1 81 ? -8.539 -9.461 -4.328 1 98.94 81 ASP A C 1
ATOM 569 O O . ASP A 1 81 ? -8.68 -10.398 -3.539 1 98.94 81 ASP A O 1
ATOM 573 N N . VAL A 1 82 ? -8.273 -8.258 -3.887 1 98.94 82 VAL A N 1
ATOM 574 C CA . VAL A 1 82 ? -7.984 -7.969 -2.486 1 98.94 82 VAL A CA 1
ATOM 575 C C . VAL A 1 82 ? -9.016 -6.984 -1.938 1 98.94 82 VAL A C 1
ATOM 577 O O . VAL A 1 82 ? -9.273 -5.941 -2.545 1 98.94 82 VAL A O 1
ATOM 580 N N . THR A 1 83 ? -9.609 -7.285 -0.908 1 98.69 83 THR A N 1
ATOM 581 C CA . THR A 1 83 ? -10.5 -6.449 -0.118 1 98.69 83 THR A CA 1
ATOM 582 C C . THR A 1 83 ? -10.133 -6.5 1.361 1 98.69 83 THR A C 1
ATOM 584 O O . THR A 1 83 ? -9.188 -7.203 1.744 1 98.69 83 THR A O 1
ATOM 587 N N . GLY A 1 84 ? -10.867 -5.793 2.178 1 98.06 84 GLY A N 1
ATOM 588 C CA . GLY A 1 84 ? -10.602 -5.785 3.607 1 98.06 84 GLY A CA 1
ATOM 589 C C . GLY A 1 84 ? -11.75 -5.23 4.426 1 98.06 84 GLY A C 1
ATOM 590 O O . GLY A 1 84 ? -12.727 -4.723 3.873 1 98.06 84 GLY A O 1
ATOM 591 N N . GLU A 1 85 ? -11.57 -5.43 5.711 1 97.38 85 GLU A N 1
ATOM 592 C CA . GLU A 1 85 ? -12.516 -4.906 6.691 1 97.38 85 GLU A CA 1
ATOM 593 C C . GLU A 1 85 ? -11.812 -4.031 7.727 1 97.38 85 GLU A C 1
ATOM 595 O O . GLU A 1 85 ? -10.781 -4.422 8.281 1 97.38 85 GLU A O 1
ATOM 600 N N . LYS A 1 86 ? -12.398 -2.908 7.988 1 96.44 86 LYS A N 1
ATOM 601 C CA . LYS A 1 86 ? -11.867 -2.031 9.031 1 96.44 86 LYS A CA 1
ATOM 602 C C . LYS A 1 86 ? -12.281 -2.514 10.414 1 96.44 86 LYS A C 1
ATOM 604 O O . LYS A 1 86 ? -13.344 -3.123 10.578 1 96.44 86 LYS A O 1
ATOM 609 N N . ALA A 1 87 ? -11.438 -2.223 11.344 1 96.31 87 ALA A N 1
ATOM 610 C CA . ALA A 1 87 ? -11.781 -2.496 12.742 1 96.31 87 ALA A CA 1
ATOM 611 C C . ALA A 1 87 ? -12.969 -1.645 13.188 1 96.31 87 ALA A C 1
ATOM 613 O O . ALA A 1 87 ? -13.133 -0.51 12.734 1 96.31 87 ALA A O 1
ATOM 614 N N . LYS A 1 88 ? -13.781 -2.152 14.055 1 93.19 88 LYS A N 1
ATOM 615 C CA . LYS A 1 88 ? -14.945 -1.441 14.57 1 93.19 88 LYS A CA 1
ATOM 616 C C . LYS A 1 88 ? -14.586 -0.586 15.781 1 93.19 88 LYS A C 1
ATOM 618 O O . LYS A 1 88 ? -15.32 0.336 16.141 1 93.19 88 LYS A O 1
ATOM 623 N N . ASP A 1 89 ? -13.492 -0.979 16.453 1 91.44 89 ASP A N 1
ATOM 624 C CA . ASP A 1 89 ? -12.969 -0.199 17.578 1 91.44 89 ASP A CA 1
ATOM 625 C C . ASP A 1 89 ? -11.773 0.645 17.156 1 91.44 89 ASP A C 1
ATOM 627 O O . ASP A 1 89 ? -11.188 0.413 16.094 1 91.44 89 ASP A O 1
ATOM 631 N N . GLY A 1 90 ? -11.453 1.687 17.844 1 87.69 90 GLY A N 1
ATOM 632 C CA . GLY A 1 90 ? -10.336 2.537 17.484 1 87.69 90 GLY A CA 1
ATOM 633 C C . GLY A 1 90 ? -8.992 1.938 17.844 1 87.69 90 GLY A C 1
ATOM 634 O O . GLY A 1 90 ? -8.922 0.937 18.562 1 87.69 90 GLY A O 1
ATOM 635 N N . PRO A 1 91 ? -7.969 2.484 17.297 1 95.12 91 PRO A N 1
ATOM 636 C CA . PRO A 1 91 ? -7.887 3.467 16.219 1 95.12 91 PRO A CA 1
ATOM 637 C C . PRO A 1 91 ? -8.281 2.883 14.867 1 95.12 91 PRO A C 1
ATOM 639 O O . PRO A 1 91 ? -8.242 1.665 14.68 1 95.12 91 PRO A O 1
ATOM 642 N N . SER A 1 92 ? -8.672 3.76 13.82 1 97.25 92 SER A N 1
ATOM 643 C CA . SER A 1 92 ? -9 3.311 12.477 1 97.25 92 SER A CA 1
ATOM 644 C C . SER A 1 92 ? -7.863 2.492 11.867 1 97.25 92 SER A C 1
ATOM 646 O O . SER A 1 92 ? -6.715 2.941 11.844 1 97.25 92 SER A O 1
ATOM 648 N N . ARG A 1 93 ? -8.172 1.28 11.461 1 98.06 93 ARG A N 1
ATOM 649 C CA . ARG A 1 93 ? -7.211 0.361 10.852 1 98.06 93 ARG A CA 1
ATOM 650 C C . ARG A 1 93 ? -7.922 -0.742 10.078 1 98.06 93 ARG A C 1
ATOM 652 O O . ARG A 1 93 ? -9.102 -1.021 10.328 1 98.06 93 ARG A O 1
ATOM 659 N N . VAL A 1 94 ? -7.266 -1.299 9.117 1 98.38 94 VAL A N 1
ATOM 660 C CA . VAL A 1 94 ? -7.77 -2.516 8.492 1 98.38 94 VAL A CA 1
ATOM 661 C C . VAL A 1 94 ? -7.488 -3.717 9.391 1 98.38 94 VAL A C 1
ATOM 663 O O . VAL A 1 94 ? -6.34 -3.977 9.75 1 98.38 94 VAL A O 1
ATOM 666 N N . GLU A 1 95 ? -8.477 -4.434 9.766 1 97.88 95 GLU A N 1
ATOM 667 C CA . GLU A 1 95 ? -8.352 -5.562 10.68 1 97.88 95 GLU A CA 1
ATOM 668 C C . GLU A 1 95 ? -8.133 -6.867 9.922 1 97.88 95 GLU A C 1
ATOM 670 O O . GLU A 1 95 ? -7.473 -7.785 10.422 1 97.88 95 GLU A O 1
ATOM 675 N N . THR A 1 96 ? -8.75 -6.949 8.789 1 98.31 96 THR A N 1
ATOM 676 C CA . THR A 1 96 ? -8.656 -8.164 7.992 1 98.31 96 THR A CA 1
ATOM 677 C C . THR A 1 96 ? -8.461 -7.836 6.516 1 98.31 96 THR A C 1
ATOM 679 O O . THR A 1 96 ? -9.117 -6.938 5.984 1 98.31 96 THR A O 1
ATOM 682 N N . PHE A 1 97 ? -7.531 -8.539 5.883 1 98.75 97 PHE A N 1
ATOM 683 C CA . PHE A 1 97 ? -7.379 -8.57 4.43 1 98.75 97 PHE A CA 1
ATOM 684 C C . PHE A 1 97 ? -7.863 -9.898 3.863 1 98.75 97 PHE A C 1
ATOM 686 O O . PHE A 1 97 ? -7.602 -10.953 4.438 1 98.75 97 PHE A O 1
ATOM 693 N N . THR A 1 98 ? -8.555 -9.812 2.797 1 98.81 98 THR A N 1
ATOM 694 C CA . THR A 1 98 ? -8.953 -11.008 2.062 1 98.81 98 THR A CA 1
ATOM 695 C C . THR A 1 98 ? -8.383 -10.992 0.648 1 98.81 98 THR A C 1
ATOM 697 O O . THR A 1 98 ? -8.547 -10.023 -0.087 1 98.81 98 THR A O 1
ATOM 700 N N . VAL A 1 99 ? -7.715 -12.062 0.31 1 98.88 99 VAL A N 1
ATOM 701 C CA . VAL A 1 99 ? -7.137 -12.234 -1.019 1 98.88 99 VAL A CA 1
ATOM 702 C C . VAL A 1 99 ? -7.777 -13.438 -1.708 1 98.88 99 VAL A C 1
ATOM 704 O O . VAL A 1 99 ? -7.707 -14.562 -1.202 1 98.88 99 VAL A O 1
ATOM 707 N N . LYS A 1 100 ? -8.367 -13.211 -2.787 1 98.94 100 LYS A N 1
ATOM 708 C CA . LYS A 1 100 ? -8.82 -14.281 -3.662 1 98.94 100 LYS A CA 1
ATOM 709 C C . LYS A 1 100 ? -7.914 -14.422 -4.883 1 98.94 100 LYS A C 1
ATOM 711 O O . LYS A 1 100 ? -7.887 -13.539 -5.742 1 98.94 100 LYS A O 1
ATOM 716 N N . LEU A 1 101 ? -7.207 -15.5 -4.961 1 98.88 101 LEU A N 1
ATOM 717 C CA . LEU A 1 101 ? -6.266 -15.758 -6.047 1 98.88 101 LEU A CA 1
ATOM 718 C C . LEU A 1 101 ? -6.863 -16.719 -7.07 1 98.88 101 LEU A C 1
ATOM 720 O O . LEU A 1 101 ? -7.281 -17.828 -6.719 1 98.88 101 LEU A O 1
ATOM 724 N N . GLU A 1 102 ? -6.938 -16.25 -8.281 1 98.88 102 GLU A N 1
ATOM 725 C CA . GLU A 1 102 ? -7.348 -17.094 -9.398 1 98.88 102 GLU A CA 1
ATOM 726 C C . GLU A 1 102 ? -6.172 -17.391 -10.32 1 98.88 102 GLU A C 1
ATOM 728 O O . GLU A 1 102 ? -5.453 -16.484 -10.742 1 98.88 102 GLU A O 1
ATOM 733 N N . ILE A 1 103 ? -6.004 -18.641 -10.578 1 98.75 103 ILE A N 1
ATOM 734 C CA . ILE A 1 103 ? -4.902 -19.109 -11.414 1 98.75 103 ILE A CA 1
ATOM 735 C C . ILE A 1 103 ? -5.449 -19.922 -12.586 1 98.75 103 ILE A C 1
ATOM 737 O O . ILE A 1 103 ? -6.16 -20.906 -12.391 1 98.75 103 ILE A O 1
ATOM 741 N N . THR A 1 104 ? -5.129 -19.469 -13.758 1 98.44 104 THR A N 1
ATOM 742 C CA . THR A 1 104 ? -5.516 -20.234 -14.938 1 98.44 104 THR A CA 1
ATOM 743 C C . THR A 1 104 ? -4.301 -20.922 -15.555 1 98.44 104 THR A C 1
ATOM 745 O O . THR A 1 104 ? -3.162 -20.656 -15.164 1 98.44 104 THR A O 1
ATOM 748 N N . GLY A 1 105 ? -4.574 -21.797 -16.578 1 97.56 105 GLY A N 1
ATOM 749 C CA . GLY A 1 105 ? -3.533 -22.609 -17.203 1 97.56 105 GLY A CA 1
ATOM 750 C C . GLY A 1 105 ? -3.74 -24.094 -17.016 1 97.56 105 GLY A C 1
ATOM 751 O O . GLY A 1 105 ? -4.777 -24.516 -16.5 1 97.56 105 GLY A O 1
ATOM 752 N N . ASP A 1 106 ? -2.732 -24.906 -17.484 1 98 106 ASP A N 1
ATOM 753 C CA . ASP A 1 106 ? -2.785 -26.359 -17.391 1 98 106 ASP A CA 1
ATOM 754 C C . ASP A 1 106 ? -2.174 -26.844 -16.078 1 98 106 ASP A C 1
ATOM 756 O O . ASP A 1 106 ? -1.103 -27.469 -16.078 1 98 106 ASP A O 1
ATOM 760 N N . LEU A 1 107 ? -2.83 -26.516 -14.938 1 98.12 107 LEU A N 1
ATOM 761 C CA . LEU A 1 107 ? -2.406 -26.859 -13.586 1 98.12 107 LEU A CA 1
ATOM 762 C C . LEU A 1 107 ? -3.553 -27.484 -12.797 1 98.12 107 LEU A C 1
ATOM 764 O O . LEU A 1 107 ? -4.699 -27.047 -12.898 1 98.12 107 LEU A O 1
ATOM 768 N N . ASP A 1 108 ? -3.238 -28.5 -12.062 1 97.75 108 ASP A N 1
ATOM 769 C CA . ASP A 1 108 ? -4.281 -29.094 -11.234 1 97.75 108 ASP A CA 1
ATOM 770 C C . ASP A 1 108 ? -4.492 -28.281 -9.953 1 97.75 108 ASP A C 1
ATOM 772 O O . ASP A 1 108 ? -3.709 -27.391 -9.648 1 97.75 108 ASP A O 1
ATOM 776 N N . THR A 1 109 ? -5.492 -28.594 -9.289 1 97.75 109 THR A N 1
ATOM 777 C CA . THR A 1 109 ? -5.895 -27.828 -8.109 1 97.75 109 THR A CA 1
ATOM 778 C C . THR A 1 109 ? -4.832 -27.922 -7.023 1 97.75 109 THR A C 1
ATOM 780 O O . THR A 1 109 ? -4.57 -26.938 -6.328 1 97.75 109 THR A O 1
ATOM 783 N N . ALA A 1 110 ? -4.238 -29.031 -6.828 1 98.31 110 ALA A N 1
ATOM 784 C CA . ALA A 1 110 ? -3.213 -29.203 -5.801 1 98.31 110 ALA A CA 1
ATOM 785 C C . ALA A 1 110 ? -2.016 -28.297 -6.059 1 98.31 110 ALA A C 1
ATOM 787 O O . ALA A 1 110 ? -1.472 -27.703 -5.129 1 98.31 110 ALA A O 1
ATOM 788 N N . THR A 1 111 ? -1.609 -28.281 -7.301 1 98.56 111 THR A N 1
ATOM 789 C CA . THR A 1 111 ? -0.501 -27.406 -7.676 1 98.56 111 THR A CA 1
ATOM 790 C C . THR A 1 111 ? -0.858 -25.938 -7.441 1 98.56 111 THR A C 1
ATOM 792 O O . THR A 1 111 ? -0.043 -25.172 -6.926 1 98.56 111 THR A O 1
ATOM 795 N N . LYS A 1 112 ? -2.08 -25.531 -7.816 1 98.75 112 LYS A N 1
ATOM 796 C CA . LYS A 1 112 ? -2.531 -24.156 -7.605 1 98.75 112 LYS A CA 1
ATOM 797 C C . LYS A 1 112 ? -2.545 -23.797 -6.121 1 98.75 112 LYS A C 1
ATOM 799 O O . LYS A 1 112 ? -2.182 -22.688 -5.742 1 98.75 112 LYS A O 1
ATOM 804 N N . GLN A 1 113 ? -2.936 -24.766 -5.316 1 98.62 113 GLN A N 1
ATOM 805 C CA . GLN A 1 113 ? -2.938 -24.547 -3.873 1 98.62 113 GLN A CA 1
ATOM 806 C C . GLN A 1 113 ? -1.52 -24.344 -3.344 1 98.62 113 GLN A C 1
ATOM 808 O O . GLN A 1 113 ? -1.291 -23.516 -2.469 1 98.62 113 GLN A O 1
ATOM 813 N N . ARG A 1 114 ? -0.646 -25.156 -3.848 1 98.69 114 ARG A N 1
ATOM 814 C CA . ARG A 1 114 ? 0.75 -25 -3.445 1 98.69 114 ARG A CA 1
ATOM 815 C C . ARG A 1 114 ? 1.309 -23.656 -3.875 1 98.69 114 ARG A C 1
ATOM 817 O O . ARG A 1 114 ? 2.033 -23 -3.117 1 98.69 114 ARG A O 1
ATOM 824 N N . ILE A 1 115 ? 0.966 -23.188 -5.102 1 98.81 115 ILE A N 1
ATOM 825 C CA . ILE A 1 115 ? 1.391 -21.875 -5.586 1 98.81 115 ILE A CA 1
ATOM 826 C C . ILE A 1 115 ? 0.869 -20.797 -4.656 1 98.81 115 ILE A C 1
ATOM 828 O O . ILE A 1 115 ? 1.604 -19.875 -4.293 1 98.81 115 ILE A O 1
ATOM 832 N N . LEU A 1 116 ? -0.37 -20.891 -4.254 1 98.88 116 LEU A N 1
ATOM 833 C CA . LEU A 1 116 ? -0.951 -19.922 -3.346 1 98.88 116 LEU A CA 1
ATOM 834 C C . LEU A 1 116 ? -0.177 -19.859 -2.033 1 98.88 116 LEU A C 1
ATOM 836 O O . LEU A 1 116 ? 0.186 -18.781 -1.562 1 98.88 116 LEU A O 1
ATOM 840 N N . ALA A 1 117 ? 0.049 -21.031 -1.427 1 98.5 117 ALA A N 1
ATOM 841 C CA . ALA A 1 117 ? 0.756 -21.109 -0.15 1 98.5 117 ALA A CA 1
ATOM 842 C C . ALA A 1 117 ? 2.156 -20.5 -0.267 1 98.5 117 ALA A C 1
ATOM 844 O O . ALA A 1 117 ? 2.568 -19.703 0.576 1 98.5 117 ALA A O 1
ATOM 845 N N . ASP A 1 118 ? 2.83 -20.891 -1.289 1 98.69 118 ASP A N 1
ATOM 846 C CA . ASP A 1 118 ? 4.18 -20.391 -1.513 1 98.69 118 ASP A CA 1
ATOM 847 C C . ASP A 1 118 ? 4.156 -18.875 -1.777 1 98.69 118 ASP A C 1
ATOM 849 O O . ASP A 1 118 ? 5.039 -18.156 -1.321 1 98.69 118 ASP A O 1
ATOM 853 N N . ALA A 1 119 ? 3.184 -18.406 -2.578 1 98.75 119 ALA A N 1
ATOM 854 C CA . ALA A 1 119 ? 3.064 -16.984 -2.906 1 98.75 119 ALA A CA 1
ATOM 855 C C . ALA A 1 119 ? 2.912 -16.156 -1.644 1 98.75 119 ALA A C 1
ATOM 857 O O . ALA A 1 119 ? 3.498 -15.07 -1.536 1 98.75 119 ALA A O 1
ATOM 858 N N . GLU A 1 120 ? 2.109 -16.594 -0.697 1 98.06 120 GLU A N 1
ATOM 859 C CA . GLU A 1 120 ? 1.934 -15.875 0.56 1 98.06 120 GLU A CA 1
ATOM 860 C C . GLU A 1 120 ? 3.258 -15.727 1.303 1 98.06 120 GLU A C 1
ATOM 862 O O . GLU A 1 120 ? 3.533 -14.68 1.89 1 98.06 120 GLU A O 1
ATOM 867 N N . ASP A 1 121 ? 4.059 -16.781 1.252 1 97.56 121 ASP A N 1
ATOM 868 C CA . ASP A 1 121 ? 5.344 -16.766 1.941 1 97.56 121 ASP A CA 1
ATOM 869 C C . ASP A 1 121 ? 6.352 -15.883 1.213 1 97.56 121 ASP A C 1
ATOM 871 O O . ASP A 1 121 ? 7.238 -15.297 1.84 1 97.56 121 ASP A O 1
ATOM 875 N N . ILE A 1 122 ? 6.254 -15.797 -0.059 1 98.44 122 ILE A N 1
ATOM 876 C CA . ILE A 1 122 ? 7.191 -15.055 -0.892 1 98.44 122 ILE A CA 1
ATOM 877 C C . ILE A 1 122 ? 6.848 -13.562 -0.85 1 98.44 122 ILE A C 1
ATOM 879 O O . ILE A 1 122 ? 7.738 -12.711 -0.892 1 98.44 122 ILE A O 1
ATOM 883 N N . CYS A 1 123 ? 5.645 -13.211 -0.881 1 98.62 123 CYS A N 1
ATOM 884 C CA . CYS A 1 123 ? 5.133 -11.852 -1.033 1 98.62 123 CYS A CA 1
ATOM 885 C C . CYS A 1 123 ? 5.648 -10.945 0.078 1 98.62 123 CYS A C 1
ATOM 887 O O . CYS A 1 123 ? 5.246 -11.086 1.234 1 98.62 123 CYS A O 1
ATOM 889 N N . THR A 1 124 ? 6.5 -9.992 -0.262 1 98.5 124 THR A N 1
ATOM 890 C CA . THR A 1 124 ? 7.098 -9.055 0.676 1 98.5 124 THR A CA 1
ATOM 891 C C . THR A 1 124 ? 6.023 -8.242 1.389 1 98.5 124 THR A C 1
ATOM 893 O O . THR A 1 124 ? 6.133 -7.965 2.586 1 98.5 124 THR A O 1
ATOM 896 N N . VAL A 1 125 ? 4.988 -7.832 0.665 1 98.81 125 VAL A N 1
ATOM 897 C CA . VAL A 1 125 ? 3.938 -6.996 1.235 1 98.81 125 VAL A CA 1
ATOM 898 C C . VAL A 1 125 ? 3.156 -7.789 2.279 1 98.81 125 VAL A C 1
ATOM 900 O O . VAL A 1 125 ? 2.902 -7.297 3.381 1 98.81 125 VAL A O 1
ATOM 903 N N . SER A 1 126 ? 2.766 -9.07 1.944 1 98.38 126 SER A N 1
ATOM 904 C CA . SER A 1 126 ? 2.1 -9.922 2.924 1 98.38 126 SER A CA 1
ATOM 905 C C . SER A 1 126 ? 2.943 -10.078 4.184 1 98.38 126 SER A C 1
ATOM 907 O O . SER A 1 126 ? 2.434 -9.961 5.301 1 98.38 126 SER A O 1
ATOM 909 N N . ASN A 1 127 ? 4.215 -10.391 4.008 1 98.19 127 ASN A N 1
ATOM 910 C CA . ASN A 1 127 ? 5.117 -10.578 5.137 1 98.19 127 ASN A CA 1
ATOM 911 C C . ASN A 1 127 ? 5.25 -9.305 5.969 1 98.19 127 ASN A C 1
ATOM 913 O O . ASN A 1 127 ? 5.395 -9.375 7.191 1 98.19 127 ASN A O 1
ATOM 917 N N . THR A 1 128 ? 5.258 -8.141 5.352 1 98.44 128 THR A N 1
ATOM 918 C CA . THR A 1 128 ? 5.312 -6.855 6.047 1 98.44 128 THR A CA 1
ATOM 919 C C . THR A 1 128 ? 4.07 -6.652 6.91 1 98.44 128 THR A C 1
ATOM 921 O O . THR A 1 128 ? 4.176 -6.254 8.07 1 98.44 128 THR A O 1
ATOM 924 N N . LEU A 1 129 ? 2.881 -6.965 6.328 1 98.19 129 LEU A N 1
ATOM 925 C CA . LEU A 1 129 ? 1.609 -6.793 7.02 1 98.19 129 LEU A CA 1
ATOM 926 C C . LEU A 1 129 ? 1.5 -7.754 8.203 1 98.19 129 LEU A C 1
ATOM 928 O O . LEU A 1 129 ? 0.869 -7.43 9.211 1 98.19 129 LEU A O 1
ATOM 932 N N . ARG A 1 130 ? 2.131 -8.867 8.102 1 96.12 130 ARG A N 1
ATOM 933 C CA . ARG A 1 130 ? 2.1 -9.859 9.172 1 96.12 130 ARG A CA 1
ATOM 934 C C . ARG A 1 130 ? 3.078 -9.492 10.289 1 96.12 130 ARG A C 1
ATOM 936 O O . ARG A 1 130 ? 2.996 -10.023 11.391 1 96.12 130 ARG A O 1
ATOM 943 N N . GLY A 1 131 ? 3.941 -8.68 9.898 1 92.56 131 GLY A N 1
ATOM 944 C CA . GLY A 1 131 ? 4.949 -8.273 10.867 1 92.56 131 GLY A CA 1
ATOM 945 C C . GLY A 1 131 ? 4.574 -7.016 11.625 1 92.56 131 GLY A C 1
ATOM 946 O O . GLY A 1 131 ? 3.4 -6.645 11.688 1 92.56 131 GLY A O 1
ATOM 947 N N . THR A 1 132 ? 5.391 -6.371 12.422 1 91.25 132 THR A N 1
ATOM 948 C CA . THR A 1 132 ? 5.242 -5.102 13.117 1 91.25 132 THR A CA 1
ATOM 949 C C . THR A 1 132 ? 6.43 -4.184 12.836 1 91.25 132 THR A C 1
ATOM 951 O O . THR A 1 132 ? 7.277 -3.971 13.703 1 91.25 132 THR A O 1
ATOM 954 N N . PRO A 1 133 ? 6.328 -3.73 11.547 1 97.69 133 PRO A N 1
ATOM 955 C CA . PRO A 1 133 ? 7.453 -2.861 11.18 1 97.69 133 PRO A CA 1
ATOM 956 C C . PRO A 1 133 ? 7.543 -1.616 12.062 1 97.69 133 PRO A C 1
ATOM 958 O O . PRO A 1 133 ? 6.535 -1.172 12.617 1 97.69 133 PRO A O 1
ATOM 961 N N . ALA A 1 134 ? 8.773 -1.135 12.211 1 98.12 134 ALA A N 1
ATOM 962 C CA . ALA A 1 134 ? 8.961 0.164 12.852 1 98.12 134 ALA A CA 1
ATOM 963 C C . ALA A 1 134 ? 8.508 1.298 11.938 1 98.12 134 ALA A C 1
ATOM 965 O O . ALA A 1 134 ? 8.727 1.255 10.727 1 98.12 134 ALA A O 1
ATOM 966 N N . LEU A 1 135 ? 7.816 2.273 12.445 1 98.25 135 LEU A N 1
ATOM 967 C CA . LEU A 1 135 ? 7.41 3.479 11.734 1 98.25 135 LEU A CA 1
ATOM 968 C C . LEU A 1 135 ? 8.016 4.723 12.375 1 98.25 135 LEU A C 1
ATOM 970 O O . LEU A 1 135 ? 7.738 5.023 13.539 1 98.25 135 LEU A O 1
ATOM 974 N N . HIS A 1 136 ? 8.852 5.395 11.656 1 98.44 136 HIS A N 1
ATOM 975 C CA . HIS A 1 136 ? 9.492 6.613 12.133 1 98.44 136 HIS A CA 1
ATOM 976 C C . HIS A 1 136 ? 9.031 7.828 11.344 1 98.44 136 HIS A C 1
ATOM 978 O O . HIS A 1 136 ? 9.289 7.93 10.141 1 98.44 136 HIS A O 1
ATOM 984 N N . ALA A 1 137 ? 8.336 8.68 12.016 1 98.44 137 ALA A N 1
ATOM 985 C CA . ALA A 1 137 ? 7.879 9.906 11.367 1 98.44 137 ALA A CA 1
ATOM 986 C C . ALA A 1 137 ? 8.586 11.125 11.953 1 98.44 137 ALA A C 1
ATOM 988 O O . ALA A 1 137 ? 8.695 11.258 13.172 1 98.44 137 ALA A O 1
ATOM 989 N N . THR A 1 138 ? 9.055 11.969 11.109 1 98.31 138 THR A N 1
ATOM 990 C CA . THR A 1 138 ? 9.727 13.188 11.539 1 98.31 138 THR A CA 1
ATOM 991 C C . THR A 1 138 ? 9.234 14.391 10.742 1 98.31 138 THR A C 1
ATOM 993 O O . THR A 1 138 ? 8.703 14.234 9.641 1 98.31 138 THR A O 1
ATOM 996 N N . LEU A 1 139 ? 9.414 15.578 11.344 1 97.56 139 LEU A N 1
ATOM 997 C CA . LEU A 1 139 ? 9.172 16.812 10.602 1 97.56 139 LEU A CA 1
ATOM 998 C C . LEU A 1 139 ? 10.367 17.156 9.727 1 97.56 139 LEU A C 1
ATOM 1000 O O . LEU A 1 139 ? 11.516 17.031 10.164 1 97.56 139 LEU A O 1
ATOM 1004 N N . GLY A 1 140 ? 10.117 17.391 8.445 1 88.81 140 GLY A N 1
ATOM 1005 C CA . GLY A 1 140 ? 11.195 17.797 7.551 1 88.81 140 GLY A CA 1
ATOM 1006 C C . GLY A 1 140 ? 11.508 19.281 7.625 1 88.81 140 GLY A C 1
ATOM 1007 O O . GLY A 1 140 ? 10.719 20.062 8.156 1 88.81 140 GLY A O 1
ATOM 1008 N N . MET B 1 1 ? -37.125 8.938 9.836 1 36.44 1 MET B N 1
ATOM 1009 C CA . MET B 1 1 ? -35.812 9.617 9.688 1 36.44 1 MET B CA 1
ATOM 1010 C C . MET B 1 1 ? -34.906 8.82 8.781 1 36.44 1 MET B C 1
ATOM 1012 O O . MET B 1 1 ? -34.719 7.617 8.969 1 36.44 1 MET B O 1
ATOM 1016 N N . ALA B 1 2 ? -34.812 9.188 7.582 1 41.56 2 ALA B N 1
ATOM 1017 C CA . ALA B 1 2 ? -34 8.461 6.602 1 41.56 2 ALA B CA 1
ATOM 1018 C C . ALA B 1 2 ? -32.625 8.188 7.137 1 41.56 2 ALA B C 1
ATOM 1020 O O . ALA B 1 2 ? -31.953 9.094 7.652 1 41.56 2 ALA B O 1
ATOM 1021 N N . GLU B 1 3 ? -32.312 7.102 7.645 1 39.06 3 GLU B N 1
ATOM 1022 C CA . GLU B 1 3 ? -30.938 6.773 8.055 1 39.06 3 GLU B CA 1
ATOM 1023 C C . GLU B 1 3 ? -29.938 7.199 6.992 1 39.06 3 GLU B C 1
ATOM 1025 O O . GLU B 1 3 ? -30.031 6.789 5.836 1 39.06 3 GLU B O 1
ATOM 1030 N N . LEU B 1 4 ? -29.688 8.508 7.043 1 40.78 4 LEU B N 1
ATOM 1031 C CA . LEU B 1 4 ? -28.656 9 6.125 1 40.78 4 LEU B CA 1
ATOM 1032 C C . LEU B 1 4 ? -27.5 8.023 6.016 1 40.78 4 LEU B C 1
ATOM 1034 O O . LEU B 1 4 ? -26.781 7.801 6.988 1 40.78 4 LEU B O 1
ATOM 1038 N N . LYS B 1 5 ? -27.766 6.977 5.297 1 46.88 5 LYS B N 1
ATOM 1039 C CA . LYS B 1 5 ? -26.781 5.945 5.008 1 46.88 5 LYS B CA 1
ATOM 1040 C C . LYS B 1 5 ? -25.469 6.562 4.539 1 46.88 5 LYS B C 1
ATOM 1042 O O . LYS B 1 5 ? -25.422 7.199 3.486 1 46.88 5 LYS B O 1
ATOM 1047 N N . VAL B 1 6 ? -24.594 7.207 5.488 1 59.81 6 VAL B N 1
ATOM 1048 C CA . VAL B 1 6 ? -23.25 7.641 5.094 1 59.81 6 VAL B CA 1
ATOM 1049 C C . VAL B 1 6 ? -22.641 6.617 4.141 1 59.81 6 VAL B C 1
ATOM 1051 O O . VAL B 1 6 ? -22.547 5.434 4.473 1 59.81 6 VAL B O 1
ATOM 1054 N N . ARG B 1 7 ? -22.562 7.023 2.861 1 73.81 7 ARG B N 1
ATOM 1055 C CA . ARG B 1 7 ? -22 6.098 1.878 1 73.81 7 ARG B CA 1
ATOM 1056 C C . ARG B 1 7 ? -20.469 6.105 1.921 1 73.81 7 ARG B C 1
ATOM 1058 O O . ARG B 1 7 ? -19.859 7.168 1.888 1 73.81 7 ARG B O 1
ATOM 1065 N N . THR B 1 8 ? -19.938 5.098 2.268 1 87.81 8 THR B N 1
ATOM 1066 C CA . THR B 1 8 ? -18.5 4.91 2.332 1 87.81 8 THR B CA 1
ATOM 1067 C C . THR B 1 8 ? -17.953 4.445 0.986 1 87.81 8 THR B C 1
ATOM 1069 O O . THR B 1 8 ? -18.609 3.684 0.273 1 87.81 8 THR B O 1
ATOM 1072 N N . ARG B 1 9 ? -16.906 4.98 0.609 1 91.62 9 ARG B N 1
ATOM 1073 C CA . ARG B 1 9 ? -16.25 4.574 -0.627 1 91.62 9 ARG B CA 1
ATOM 1074 C C . ARG B 1 9 ? -15.969 3.074 -0.631 1 91.62 9 ARG B C 1
ATOM 1076 O O . ARG B 1 9 ? -15.461 2.531 0.352 1 91.62 9 ARG B O 1
ATOM 1083 N N . ASN B 1 10 ? -16.359 2.426 -1.761 1 95.06 10 ASN B N 1
ATOM 1084 C CA . ASN B 1 10 ? -15.969 1.033 -1.954 1 95.06 10 ASN B CA 1
ATOM 1085 C C . ASN B 1 10 ? -14.477 0.909 -2.268 1 95.06 10 ASN B C 1
ATOM 1087 O O . ASN B 1 10 ? -14.031 1.319 -3.34 1 95.06 10 ASN B O 1
ATOM 1091 N N . VAL B 1 11 ? -13.688 0.308 -1.313 1 97.62 11 VAL B N 1
ATOM 1092 C CA . VAL B 1 11 ? -12.234 0.225 -1.486 1 97.62 11 VAL B CA 1
ATOM 1093 C C . VAL B 1 11 ? -11.836 -1.21 -1.825 1 97.62 11 VAL B C 1
ATOM 1095 O O . VAL B 1 11 ? -12.555 -2.156 -1.487 1 97.62 11 VAL B O 1
ATOM 1098 N N . GLY B 1 12 ? -10.773 -1.418 -2.504 1 98.56 12 GLY B N 1
ATOM 1099 C CA . GLY B 1 12 ? -10.234 -2.693 -2.949 1 98.56 12 GLY B CA 1
ATOM 1100 C C . GLY B 1 12 ? -9.352 -2.572 -4.18 1 98.56 12 GLY B C 1
ATOM 1101 O O . GLY B 1 12 ? -9.156 -1.473 -4.703 1 98.56 12 GLY B O 1
ATOM 1102 N N . ALA B 1 13 ? -8.812 -3.717 -4.645 1 98.88 13 ALA B N 1
ATOM 1103 C CA . ALA B 1 13 ? -8 -3.73 -5.855 1 98.88 13 ALA B CA 1
ATOM 1104 C C . ALA B 1 13 ? -7.996 -5.117 -6.496 1 98.88 13 ALA B C 1
ATOM 1106 O O . ALA B 1 13 ? -7.961 -6.129 -5.793 1 98.88 13 ALA B O 1
ATOM 1107 N N . LEU B 1 14 ? -8.023 -5.094 -7.785 1 98.94 14 LEU B N 1
ATOM 1108 C CA . LEU B 1 14 ? -7.812 -6.297 -8.586 1 98.94 14 LEU B CA 1
ATOM 1109 C C . LEU B 1 14 ? -6.535 -6.184 -9.414 1 98.94 14 LEU B C 1
ATOM 1111 O O . LEU B 1 14 ? -6.383 -5.246 -10.195 1 98.94 14 LEU B O 1
ATOM 1115 N N . ALA B 1 15 ? -5.625 -7.117 -9.195 1 98.94 15 ALA B N 1
ATOM 1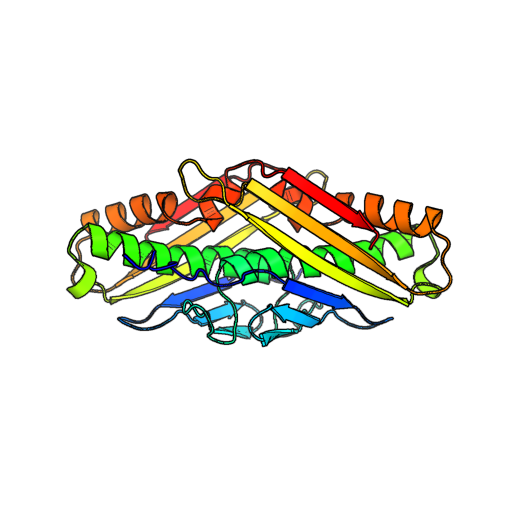116 C CA . ALA B 1 15 ? -4.449 -7.219 -10.055 1 98.94 15 ALA B CA 1
ATOM 1117 C C . ALA B 1 15 ? -4.594 -8.367 -11.047 1 98.94 15 ALA B C 1
ATOM 1119 O O . ALA B 1 15 ? -4.988 -9.469 -10.68 1 98.94 15 ALA B O 1
ATOM 1120 N N . VAL B 1 16 ? -4.273 -8.094 -12.273 1 98.94 16 VAL B N 1
ATOM 1121 C CA . VAL B 1 16 ? -4.293 -9.109 -13.32 1 98.94 16 VAL B CA 1
ATOM 1122 C C . VAL B 1 16 ? -2.91 -9.227 -13.953 1 98.94 16 VAL B C 1
ATOM 1124 O O . VAL B 1 16 ? -2.355 -8.234 -14.43 1 98.94 16 VAL B O 1
ATOM 1127 N N . LEU B 1 17 ? -2.363 -10.414 -13.914 1 98.88 17 LEU B N 1
ATOM 1128 C CA . LEU B 1 17 ? -1.053 -10.727 -14.477 1 98.88 17 LEU B CA 1
ATOM 1129 C C . LEU B 1 17 ? -1.182 -11.68 -15.656 1 98.88 17 LEU B C 1
ATOM 1131 O O . LEU B 1 17 ? -1.425 -12.875 -15.477 1 98.88 17 LEU B O 1
ATOM 1135 N N . PRO B 1 18 ? -1.067 -11.18 -16.875 1 98.56 18 PRO B N 1
ATOM 1136 C CA . PRO B 1 18 ? -1.06 -12.078 -18.031 1 98.56 18 PRO B CA 1
ATOM 1137 C C . PRO B 1 18 ? 0.223 -12.898 -18.125 1 98.56 18 PRO B C 1
ATOM 1139 O O . PRO B 1 18 ? 1.237 -12.547 -17.531 1 98.56 18 PRO B O 1
ATOM 1142 N N . PRO B 1 19 ? 0.103 -14.031 -18.844 1 97 19 PRO B N 1
ATOM 1143 C CA . PRO B 1 19 ? 1.322 -14.812 -19.047 1 97 19 PRO B CA 1
ATOM 1144 C C . PRO B 1 19 ? 2.461 -13.992 -19.641 1 97 19 PRO B C 1
ATOM 1146 O O . PRO B 1 19 ? 2.283 -13.352 -20.688 1 97 19 PRO B O 1
ATOM 1149 N N . GLY B 1 20 ? 3.533 -14 -18.969 1 94.75 20 GLY B N 1
ATOM 1150 C CA . GLY B 1 20 ? 4.727 -13.344 -19.484 1 94.75 20 GLY B CA 1
ATOM 1151 C C . GLY B 1 20 ? 4.664 -11.836 -19.375 1 94.75 20 GLY B C 1
ATOM 1152 O O . GLY B 1 20 ? 5.559 -11.133 -19.859 1 94.75 20 GLY B O 1
ATOM 1153 N N . GLY B 1 21 ? 3.645 -11.305 -18.828 1 97.25 21 GLY B N 1
ATOM 1154 C CA . GLY B 1 21 ? 3.475 -9.859 -18.797 1 97.25 21 GLY B CA 1
ATOM 1155 C C . GLY B 1 21 ? 3.66 -9.266 -17.422 1 97.25 21 GLY B C 1
ATOM 1156 O O . GLY B 1 21 ? 4.285 -9.875 -16.547 1 97.25 21 GLY B O 1
ATOM 1157 N N . LEU B 1 22 ? 3.307 -8.016 -17.281 1 98.38 22 LEU B N 1
ATOM 1158 C CA . LEU B 1 22 ? 3.297 -7.289 -16.016 1 98.38 22 LEU B CA 1
ATOM 1159 C C . LEU B 1 22 ? 1.87 -7.059 -15.531 1 98.38 22 LEU B C 1
ATOM 1161 O O . LEU B 1 22 ? 0.934 -7.035 -16.344 1 98.38 22 LEU B O 1
ATOM 1165 N N . PRO B 1 23 ? 1.702 -6.938 -14.266 1 98.62 23 PRO B N 1
ATOM 1166 C CA . PRO B 1 23 ? 0.342 -6.801 -13.742 1 98.62 23 PRO B CA 1
ATOM 1167 C C . PRO B 1 23 ? -0.26 -5.422 -14.008 1 98.62 23 PRO B C 1
ATOM 1169 O O . PRO B 1 23 ? 0.464 -4.426 -14.039 1 98.62 23 PRO B O 1
ATOM 1172 N N . ALA B 1 24 ? -1.504 -5.398 -14.211 1 98.75 24 ALA B N 1
ATOM 1173 C CA . ALA B 1 24 ? -2.33 -4.195 -14.141 1 98.75 24 ALA B CA 1
ATOM 1174 C C . ALA B 1 24 ? -3.283 -4.258 -12.945 1 98.75 24 ALA B C 1
ATOM 1176 O O . ALA B 1 24 ? -3.875 -5.305 -12.672 1 98.75 24 ALA B O 1
ATOM 1177 N N . VAL B 1 25 ? -3.436 -3.141 -12.258 1 98.81 25 VAL B N 1
ATOM 1178 C CA . VAL B 1 25 ? -4.312 -3.092 -11.094 1 98.81 25 VAL B CA 1
ATOM 1179 C C . VAL B 1 25 ? -5.473 -2.139 -11.352 1 98.81 25 VAL B C 1
ATOM 1181 O O . VAL B 1 25 ? -5.281 -1.055 -11.914 1 98.81 25 VAL B O 1
ATOM 1184 N N . THR B 1 26 ? -6.633 -2.504 -10.938 1 98.75 26 THR B N 1
ATOM 1185 C CA . THR B 1 26 ? -7.816 -1.655 -11.008 1 98.75 26 THR B CA 1
ATOM 1186 C C . THR B 1 26 ? -8.5 -1.572 -9.648 1 98.75 26 THR B C 1
ATOM 1188 O O . THR B 1 26 ? -8.398 -2.496 -8.836 1 98.75 26 THR B O 1
ATOM 1191 N N . THR B 1 27 ? -9.125 -0.461 -9.391 1 98.31 27 THR B N 1
ATOM 1192 C CA . THR B 1 27 ? -9.945 -0.308 -8.195 1 98.31 27 THR B CA 1
ATOM 1193 C C . THR B 1 27 ? -11.422 -0.498 -8.523 1 98.31 27 THR B C 1
ATOM 1195 O O . THR B 1 27 ? -11.82 -0.424 -9.695 1 98.31 27 THR B O 1
ATOM 1198 N N . PRO B 1 28 ? -12.289 -0.732 -7.496 1 97.69 28 PRO B N 1
ATOM 1199 C CA . PRO B 1 28 ? -13.727 -0.838 -7.746 1 97.69 28 PRO B CA 1
ATOM 1200 C C . PRO B 1 28 ? -14.312 0.434 -8.352 1 97.69 28 PRO B C 1
ATOM 1202 O O . PRO B 1 28 ? -15.336 0.378 -9.039 1 97.69 28 PRO B O 1
ATOM 1205 N N . THR B 1 29 ? -13.641 1.591 -8.18 1 96.44 29 THR B N 1
ATOM 1206 C CA . THR B 1 29 ? -14.172 2.863 -8.648 1 96.44 29 THR B CA 1
ATOM 1207 C C . THR B 1 29 ? -13.594 3.225 -10.016 1 96.44 29 THR B C 1
ATOM 1209 O O . THR B 1 29 ? -13.898 4.289 -10.555 1 96.44 29 THR B O 1
ATOM 1212 N N . GLY B 1 30 ? -12.734 2.418 -10.492 1 96.44 30 GLY B N 1
ATOM 1213 C CA . GLY B 1 30 ? -12.328 2.605 -11.875 1 96.44 30 GLY B CA 1
ATOM 1214 C C . GLY B 1 30 ? -10.922 3.145 -12.016 1 96.44 30 GLY B C 1
ATOM 1215 O O . GLY B 1 30 ? -10.492 3.496 -13.117 1 96.44 30 GLY B O 1
ATOM 1216 N N . GLY B 1 31 ? -10.156 3.266 -10.953 1 97.19 31 GLY B N 1
ATOM 1217 C CA . GLY B 1 31 ? -8.742 3.582 -11.062 1 97.19 31 GLY B CA 1
ATOM 1218 C C . GLY B 1 31 ? -7.926 2.461 -11.672 1 97.19 31 GLY B C 1
ATOM 1219 O O . GLY B 1 31 ? -8.25 1.284 -11.5 1 97.19 31 GLY B O 1
ATOM 1220 N N . THR B 1 32 ? -6.883 2.916 -12.422 1 97.88 32 THR B N 1
ATOM 1221 C CA . THR B 1 32 ? -5.996 1.93 -13.031 1 97.88 32 THR B CA 1
ATOM 1222 C C . THR B 1 32 ? -4.535 2.34 -12.867 1 97.88 32 THR B C 1
ATOM 1224 O O . THR B 1 32 ? -4.203 3.521 -12.977 1 97.88 32 THR B O 1
ATOM 1227 N N . VAL B 1 33 ? -3.68 1.349 -12.633 1 97.75 33 VAL B N 1
ATOM 1228 C CA . VAL B 1 33 ? -2.238 1.579 -12.633 1 97.75 33 VAL B CA 1
ATOM 1229 C C . VAL B 1 33 ? -1.516 0.327 -13.125 1 97.75 33 VAL B C 1
ATOM 1231 O O . VAL B 1 33 ? -1.91 -0.794 -12.797 1 97.75 33 VAL B O 1
ATOM 1234 N N . ASP B 1 34 ? -0.549 0.557 -13.969 1 97.25 34 ASP B N 1
ATOM 1235 C CA . ASP B 1 34 ? 0.335 -0.538 -14.359 1 97.25 34 ASP B CA 1
ATOM 1236 C C . ASP B 1 34 ? 1.473 -0.708 -13.352 1 97.25 34 ASP B C 1
ATOM 1238 O O . ASP B 1 34 ? 2.035 0.278 -12.875 1 97.25 34 ASP B O 1
ATOM 1242 N N . VAL B 1 35 ? 1.789 -1.949 -13.078 1 98.5 35 VAL B N 1
ATOM 1243 C CA . VAL B 1 35 ? 2.867 -2.266 -12.141 1 98.5 35 VAL B CA 1
ATOM 1244 C C . VAL B 1 35 ? 4.125 -2.648 -12.922 1 98.5 35 VAL B C 1
ATOM 1246 O O . VAL B 1 35 ? 4.055 -3.385 -13.906 1 98.5 35 VAL B O 1
ATOM 1249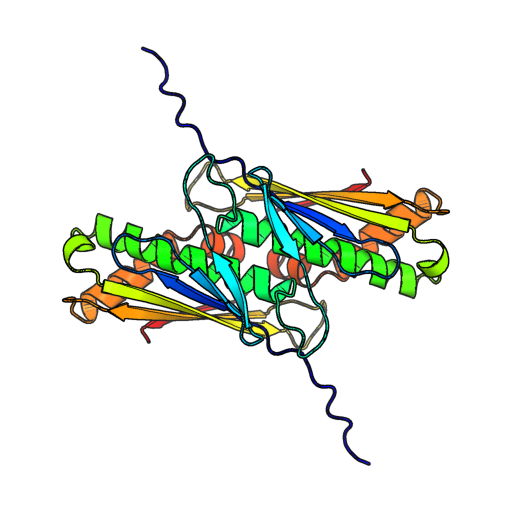 N N . VAL B 1 36 ? 5.242 -2.119 -12.469 1 98.12 36 VAL B N 1
ATOM 1250 C CA . VAL B 1 36 ? 6.516 -2.375 -13.133 1 98.12 36 VAL B CA 1
ATOM 1251 C C . VAL B 1 36 ? 7.48 -3.049 -12.156 1 98.12 36 VAL B C 1
ATOM 1253 O O . VAL B 1 36 ? 7.328 -2.922 -10.938 1 98.12 36 VAL B O 1
ATOM 1256 N N . THR B 1 37 ? 8.438 -3.783 -12.711 1 95.38 37 THR B N 1
ATOM 1257 C CA . THR B 1 37 ? 9.359 -4.516 -11.844 1 95.38 37 THR B CA 1
ATOM 1258 C C . THR B 1 37 ? 10.805 -4.211 -12.219 1 95.38 37 THR B C 1
ATOM 1260 O O . THR B 1 37 ? 11.727 -4.516 -11.461 1 95.38 37 THR B O 1
ATOM 1263 N N . GLN B 1 38 ? 11.016 -3.641 -13.336 1 95.44 38 GLN B N 1
ATOM 1264 C CA . GLN B 1 38 ? 12.383 -3.352 -13.773 1 95.44 38 GLN B CA 1
ATOM 1265 C C . GLN B 1 38 ? 12.992 -2.217 -12.961 1 95.44 38 GLN B C 1
ATOM 1267 O O . GLN B 1 38 ? 12.289 -1.282 -12.562 1 95.44 38 GLN B O 1
ATOM 1272 N N . VAL B 1 39 ? 14.242 -2.23 -12.844 1 93.56 39 VAL B N 1
ATOM 1273 C CA . VAL B 1 39 ? 15.031 -1.382 -11.953 1 93.56 39 VAL B CA 1
ATOM 1274 C C . VAL B 1 39 ? 14.742 0.088 -12.258 1 93.56 39 VAL B C 1
ATOM 1276 O O . VAL B 1 39 ? 14.562 0.893 -11.344 1 93.56 39 VAL B O 1
ATOM 1279 N N . SER B 1 40 ? 14.625 0.483 -13.516 1 93 40 SER B N 1
ATOM 1280 C CA . SER B 1 40 ? 14.539 1.898 -13.859 1 93 40 SER B CA 1
ATOM 1281 C C . SER B 1 40 ? 13.211 2.221 -14.531 1 93 40 SER B C 1
ATOM 1283 O O . SER B 1 40 ? 12.992 3.348 -14.984 1 93 40 SER B O 1
ATOM 1285 N N . ALA B 1 41 ? 12.32 1.217 -14.656 1 94.75 41 ALA B N 1
ATOM 1286 C CA . ALA B 1 41 ? 11.062 1.466 -15.359 1 94.75 41 ALA B CA 1
ATOM 1287 C C . ALA B 1 41 ? 10.211 2.477 -14.602 1 94.75 41 ALA B C 1
ATOM 1289 O O . ALA B 1 41 ? 10 2.342 -13.391 1 94.75 41 ALA B O 1
ATOM 1290 N N . PRO B 1 42 ? 9.828 3.443 -15.367 1 95.06 42 PRO B N 1
ATOM 1291 C CA . PRO B 1 42 ? 8.93 4.395 -14.703 1 95.06 42 PRO B CA 1
ATOM 1292 C C . PRO B 1 42 ? 7.609 3.76 -14.273 1 95.06 42 PRO B C 1
ATOM 1294 O O . PRO B 1 42 ? 7.035 2.963 -15.023 1 95.06 42 PRO B O 1
ATOM 1297 N N . GLY B 1 43 ? 7.145 4.012 -13.109 1 96.56 43 GLY B N 1
ATOM 1298 C CA . GLY B 1 43 ? 5.895 3.453 -12.625 1 96.56 43 GLY B CA 1
ATOM 1299 C C . GLY B 1 43 ? 5.953 3.043 -11.164 1 96.56 43 GLY B C 1
ATOM 1300 O O . GLY B 1 43 ? 6.656 3.666 -10.367 1 96.56 43 GLY B O 1
ATOM 1301 N N . PHE B 1 44 ? 5.082 2.1 -10.836 1 98.56 44 PHE B N 1
ATOM 1302 C CA . PHE B 1 44 ? 4.949 1.652 -9.453 1 98.56 44 PHE B CA 1
ATOM 1303 C C . PHE B 1 44 ? 5.246 0.162 -9.336 1 98.56 44 PHE B C 1
ATOM 1305 O O . PHE B 1 44 ? 4.688 -0.65 -10.07 1 98.56 44 PHE B O 1
ATOM 1312 N N . SER B 1 45 ? 6.168 -0.207 -8.508 1 98.56 45 SER B N 1
ATOM 1313 C CA . SER B 1 45 ? 6.246 -1.576 -8.008 1 98.56 45 SER B CA 1
ATOM 1314 C C . SER B 1 45 ? 5.27 -1.804 -6.859 1 98.56 45 SER B C 1
ATOM 1316 O O . SER B 1 45 ? 4.668 -0.854 -6.352 1 98.56 45 SER B O 1
ATOM 1318 N N . PRO B 1 46 ? 5.094 -3.064 -6.426 1 98.69 46 PRO B N 1
ATOM 1319 C CA . PRO B 1 46 ? 4.23 -3.289 -5.262 1 98.69 46 PRO B CA 1
ATOM 1320 C C . PRO B 1 46 ? 4.684 -2.506 -4.031 1 98.69 46 PRO B C 1
ATOM 1322 O O . PRO B 1 46 ? 3.85 -1.963 -3.303 1 98.69 46 PRO B O 1
ATOM 1325 N N . LEU B 1 47 ? 5.984 -2.414 -3.82 1 98.69 47 LEU B N 1
ATOM 1326 C CA . LEU B 1 47 ? 6.492 -1.671 -2.674 1 98.69 47 LEU B CA 1
ATOM 1327 C C . LEU B 1 47 ? 6.258 -0.174 -2.848 1 98.69 47 LEU B C 1
ATOM 1329 O O . LEU B 1 47 ? 5.934 0.524 -1.884 1 98.69 47 LEU B O 1
ATOM 1333 N N . ASP B 1 48 ? 6.492 0.354 -4.117 1 98.75 48 ASP B N 1
ATOM 1334 C CA . ASP B 1 48 ? 6.145 1.751 -4.359 1 98.75 48 ASP B CA 1
ATOM 1335 C C . ASP B 1 48 ? 4.691 2.031 -3.971 1 98.75 48 ASP B C 1
ATOM 1337 O O . ASP B 1 48 ? 4.387 3.082 -3.404 1 98.75 48 ASP B O 1
ATOM 1341 N N . LEU B 1 49 ? 3.775 1.133 -4.316 1 98.94 49 LEU B N 1
ATOM 1342 C CA . LEU B 1 49 ? 2.361 1.3 -4.004 1 98.94 49 LEU B CA 1
ATOM 1343 C C . LEU B 1 49 ? 2.135 1.308 -2.496 1 98.94 49 LEU B C 1
ATOM 1345 O O . LEU B 1 49 ? 1.302 2.062 -1.991 1 98.94 49 LEU B O 1
ATOM 1349 N N . LEU B 1 50 ? 2.824 0.457 -1.752 1 98.94 50 LEU B N 1
ATOM 1350 C CA . LEU B 1 50 ? 2.74 0.428 -0.296 1 98.94 50 LEU B CA 1
ATOM 1351 C C . LEU B 1 50 ? 3.18 1.761 0.301 1 98.94 50 LEU B C 1
ATOM 1353 O O . LEU B 1 50 ? 2.48 2.332 1.139 1 98.94 50 LEU B O 1
ATOM 1357 N N . TYR B 1 51 ? 4.332 2.291 -0.182 1 98.94 51 TYR B N 1
ATOM 1358 C CA . TYR B 1 51 ? 4.836 3.574 0.292 1 98.94 51 TYR B CA 1
ATOM 1359 C C . TYR B 1 51 ? 3.898 4.707 -0.098 1 98.94 51 TYR B C 1
ATOM 1361 O O . TYR B 1 51 ? 3.684 5.641 0.68 1 98.94 51 TYR B O 1
ATOM 1369 N N . ALA B 1 52 ? 3.367 4.621 -1.285 1 98.94 52 ALA B N 1
ATOM 1370 C CA . ALA B 1 52 ? 2.41 5.613 -1.762 1 98.94 52 ALA B CA 1
ATOM 1371 C C . ALA B 1 52 ? 1.178 5.664 -0.863 1 98.94 52 ALA B C 1
ATOM 1373 O O . ALA B 1 52 ? 0.658 6.746 -0.571 1 98.94 52 ALA B O 1
ATOM 1374 N N . SER B 1 53 ? 0.675 4.484 -0.479 1 98.94 53 SER B N 1
ATOM 1375 C CA . SER B 1 53 ? -0.475 4.387 0.414 1 98.94 53 SER B CA 1
ATOM 1376 C C . SER B 1 53 ? -0.222 5.133 1.722 1 98.94 53 SER B C 1
ATOM 1378 O O . SER B 1 53 ? -1.034 5.961 2.139 1 98.94 53 SER B O 1
ATOM 1380 N N . LEU B 1 54 ? 0.926 4.902 2.305 1 98.94 54 LEU B N 1
ATOM 1381 C CA . LEU B 1 54 ? 1.282 5.527 3.572 1 98.94 54 LEU B CA 1
ATOM 1382 C C . LEU B 1 54 ? 1.474 7.031 3.4 1 98.94 54 LEU B C 1
ATOM 1384 O O . LEU B 1 54 ? 0.962 7.82 4.199 1 98.94 54 LEU B O 1
ATOM 1388 N N . ALA B 1 55 ? 2.158 7.422 2.369 1 98.94 55 ALA B N 1
ATOM 1389 C CA . ALA B 1 55 ? 2.41 8.836 2.113 1 98.94 55 ALA B CA 1
ATOM 1390 C C . ALA B 1 55 ? 1.104 9.609 1.938 1 98.94 55 ALA B C 1
ATOM 1392 O O . ALA B 1 55 ? 0.907 10.656 2.555 1 98.94 55 ALA B O 1
ATOM 1393 N N . ALA B 1 56 ? 0.231 9.055 1.13 1 98.94 56 ALA B N 1
ATOM 1394 C CA . ALA B 1 56 ? -1.057 9.688 0.863 1 98.94 56 ALA B CA 1
ATOM 1395 C C . ALA B 1 56 ? -1.898 9.781 2.133 1 98.94 56 ALA B C 1
ATOM 1397 O O . ALA B 1 56 ? -2.539 10.805 2.389 1 98.94 56 ALA B O 1
ATOM 1398 N N . CYS B 1 57 ? -1.915 8.734 2.875 1 98.94 57 CYS B N 1
ATOM 1399 C CA . CYS B 1 57 ? -2.682 8.719 4.117 1 98.94 57 CYS B CA 1
ATOM 1400 C C . CYS B 1 57 ? -2.162 9.766 5.094 1 98.94 57 CYS B C 1
ATOM 1402 O O . CYS B 1 57 ? -2.947 10.438 5.762 1 98.94 57 CYS B O 1
ATOM 1404 N N . MET B 1 58 ? -0.853 9.922 5.199 1 98.94 58 MET B N 1
ATOM 1405 C CA . MET B 1 58 ? -0.232 10.828 6.156 1 98.94 58 MET B CA 1
ATOM 1406 C C . MET B 1 58 ? -0.555 12.281 5.82 1 98.94 58 MET B C 1
ATOM 1408 O O . MET B 1 58 ? -0.848 13.078 6.711 1 98.94 58 MET B O 1
ATOM 1412 N N . VAL B 1 59 ? -0.51 12.648 4.559 1 98.94 59 VAL B N 1
ATOM 1413 C CA . VAL B 1 59 ? -0.781 14.047 4.238 1 98.94 59 VAL B CA 1
ATOM 1414 C C . VAL B 1 59 ? -2.26 14.352 4.469 1 98.94 59 VAL B C 1
ATOM 1416 O O . VAL B 1 59 ? -2.609 15.438 4.938 1 98.94 59 VAL B O 1
ATOM 1419 N N . LEU B 1 60 ? -3.143 13.414 4.137 1 98.88 60 LEU B N 1
ATOM 1420 C CA . LEU B 1 60 ? -4.562 13.609 4.398 1 98.88 60 LEU B CA 1
ATOM 1421 C C . LEU B 1 60 ? -4.84 13.648 5.898 1 98.88 60 LEU B C 1
ATOM 1423 O O . LEU B 1 60 ? -5.645 14.461 6.367 1 98.88 60 LEU B O 1
ATOM 1427 N N . SER B 1 61 ? -4.145 12.773 6.629 1 98.88 61 SER B N 1
ATOM 1428 C CA . SER B 1 61 ? -4.285 12.766 8.078 1 98.88 61 SER B CA 1
ATOM 1429 C C . SER B 1 61 ? -3.777 14.07 8.695 1 98.88 61 SER B C 1
ATOM 1431 O O . SER B 1 61 ? -4.344 14.562 9.672 1 98.88 61 SER B O 1
ATOM 1433 N N . ALA B 1 62 ? -2.711 14.602 8.148 1 98.88 62 ALA B N 1
ATOM 1434 C CA . ALA B 1 62 ? -2.209 15.891 8.609 1 98.88 62 ALA B CA 1
ATOM 1435 C C . ALA B 1 62 ? -3.258 16.984 8.43 1 98.88 62 ALA B C 1
ATOM 1437 O O . ALA B 1 62 ? -3.434 17.844 9.297 1 98.88 62 ALA B O 1
ATOM 1438 N N . ARG B 1 63 ? -3.957 17.016 7.324 1 98.81 63 ARG B N 1
ATOM 1439 C CA . ARG B 1 63 ? -5.027 17.984 7.102 1 98.81 63 ARG B CA 1
ATOM 1440 C C . ARG B 1 63 ? -6.145 17.812 8.125 1 98.81 63 ARG B C 1
ATOM 1442 O O . ARG B 1 63 ? -6.656 18.797 8.664 1 98.81 63 ARG B O 1
ATOM 1449 N N . ILE B 1 64 ? -6.555 16.547 8.359 1 98.69 64 ILE B N 1
ATOM 1450 C CA . ILE B 1 64 ? -7.578 16.25 9.359 1 98.69 64 ILE B CA 1
ATOM 1451 C C . ILE B 1 64 ? -7.121 16.75 10.727 1 98.69 64 ILE B C 1
ATOM 1453 O O . ILE B 1 64 ? -7.891 17.391 11.453 1 98.69 64 ILE B O 1
ATOM 1457 N N . ALA B 1 65 ? -5.844 16.484 11.078 1 98.81 65 ALA B N 1
ATOM 1458 C CA . ALA B 1 65 ? -5.273 16.938 12.344 1 98.81 65 ALA B CA 1
ATOM 1459 C C . ALA B 1 65 ? -5.328 18.453 12.453 1 98.81 65 ALA B C 1
ATOM 1461 O O . ALA B 1 65 ? -5.738 19 13.477 1 98.81 65 ALA B O 1
ATOM 1462 N N . ALA B 1 66 ? -4.926 19.156 11.383 1 98.81 66 ALA B N 1
ATOM 1463 C CA . ALA B 1 66 ? -4.949 20.625 11.367 1 98.81 66 ALA B CA 1
ATOM 1464 C C . ALA B 1 66 ? -6.371 21.141 11.562 1 98.81 66 ALA B C 1
ATOM 1466 O O . ALA B 1 66 ? -6.578 22.141 12.266 1 98.81 66 ALA B O 1
ATOM 1467 N N . THR B 1 67 ? -7.258 20.484 10.945 1 98.75 67 THR B N 1
ATOM 1468 C CA . THR B 1 67 ? -8.664 20.859 11.078 1 98.75 67 THR B CA 1
ATOM 1469 C C . THR B 1 67 ? -9.125 20.703 12.523 1 98.75 67 THR B C 1
ATOM 1471 O O . THR B 1 67 ? -9.758 21.609 13.078 1 98.75 67 THR B O 1
ATOM 1474 N N . ARG B 1 68 ? -8.805 19.688 13.18 1 98.5 68 ARG B N 1
ATOM 1475 C CA . ARG B 1 68 ? -9.195 19.406 14.555 1 98.5 68 ARG B CA 1
ATOM 1476 C C . ARG B 1 68 ? -8.562 20.406 15.516 1 98.5 68 ARG B C 1
ATOM 1478 O O . ARG B 1 68 ? -9.156 20.766 16.531 1 98.5 68 ARG B O 1
ATOM 1485 N N . LEU B 1 69 ? -7.391 20.859 15.156 1 98.44 69 LEU B N 1
ATOM 1486 C CA . LEU B 1 69 ? -6.652 21.797 16 1 98.44 69 LEU B CA 1
ATOM 1487 C C . LEU B 1 69 ? -7.117 23.234 15.75 1 98.44 69 LEU B C 1
ATOM 1489 O O . LEU B 1 69 ? -6.664 24.156 16.422 1 98.44 69 LEU B O 1
ATOM 1493 N N . GLY B 1 70 ? -7.945 23.406 14.719 1 98.31 70 GLY B N 1
ATOM 1494 C CA . GLY B 1 70 ? -8.492 24.719 14.422 1 98.31 70 GLY B CA 1
ATOM 1495 C C . GLY B 1 70 ? -7.539 25.594 13.625 1 98.31 70 GLY B C 1
ATOM 1496 O O . GLY B 1 70 ? -7.633 26.828 13.664 1 98.31 70 GLY B O 1
ATOM 1497 N N . VAL B 1 71 ? -6.594 25.016 12.914 1 98.38 71 VAL B N 1
ATOM 1498 C CA . VAL B 1 71 ? -5.598 25.828 12.227 1 98.38 71 VAL B CA 1
ATOM 1499 C C . VAL B 1 71 ? -5.594 25.5 10.742 1 98.38 71 VAL B C 1
ATOM 1501 O O . VAL B 1 71 ? -4.594 25.719 10.047 1 98.38 71 VAL B O 1
ATOM 1504 N N . ALA B 1 72 ? -6.629 24.875 10.188 1 97.88 72 ALA B N 1
ATOM 1505 C CA . ALA B 1 72 ? -6.699 24.453 8.789 1 97.88 72 ALA B CA 1
ATOM 1506 C C . ALA B 1 72 ? -6.531 25.641 7.844 1 97.88 72 ALA B C 1
ATOM 1508 O O . ALA B 1 72 ? -5.961 25.5 6.758 1 97.88 72 ALA B O 1
ATOM 1509 N N . ASP B 1 73 ? -7.008 26.781 8.234 1 97.31 73 ASP B N 1
ATOM 1510 C CA . ASP B 1 73 ? -6.965 27.984 7.391 1 97.31 73 ASP B CA 1
ATOM 1511 C C . ASP B 1 73 ? -5.539 28.5 7.246 1 97.31 73 ASP B C 1
ATOM 1513 O O . ASP B 1 73 ? -5.254 29.312 6.363 1 97.31 73 ASP B O 1
ATOM 1517 N N . ARG B 1 74 ? -4.621 28.078 8.078 1 98.19 74 ARG B N 1
ATOM 1518 C CA . ARG B 1 74 ? -3.23 28.516 8.062 1 98.19 74 ARG B CA 1
ATOM 1519 C C . ARG B 1 74 ? -2.32 27.422 7.492 1 98.19 74 ARG B C 1
ATOM 1521 O O . ARG B 1 74 ? -1.107 27.609 7.395 1 98.19 74 ARG B O 1
ATOM 1528 N N . LEU B 1 75 ? -2.938 26.312 7.133 1 98.5 75 LEU B N 1
ATOM 1529 C CA . LEU B 1 75 ? -2.17 25.188 6.609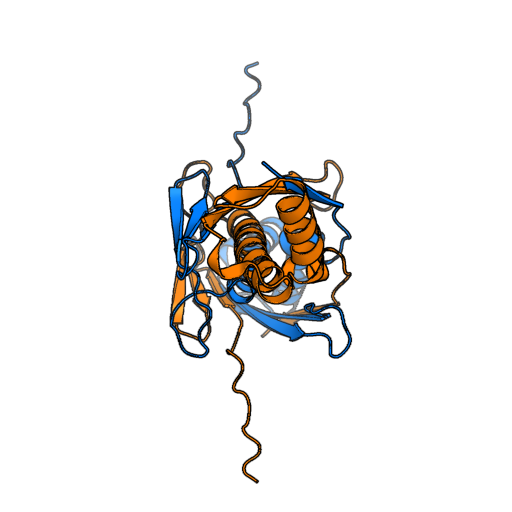 1 98.5 75 LEU B CA 1
ATOM 1530 C C . LEU B 1 75 ? -1.815 25.422 5.141 1 98.5 75 LEU B C 1
ATOM 1532 O O . LEU B 1 75 ? -2.697 25.656 4.312 1 98.5 75 LEU B O 1
ATOM 1536 N N . GLY B 1 76 ? -0.533 25.359 4.797 1 98.5 76 GLY B N 1
ATOM 1537 C CA . GLY B 1 76 ? -0.091 25.391 3.41 1 98.5 76 GLY B CA 1
ATOM 1538 C C . GLY B 1 76 ? -0.001 24.016 2.785 1 98.5 76 GLY B C 1
ATOM 1539 O O . GLY B 1 76 ? -0.872 23.172 3.002 1 98.5 76 GLY B O 1
ATOM 1540 N N . GLU B 1 77 ? 0.979 23.859 1.962 1 98.81 77 GLU B N 1
ATOM 1541 C CA . GLU B 1 77 ? 1.236 22.562 1.34 1 98.81 77 GLU B CA 1
ATOM 1542 C C . GLU B 1 77 ? 1.807 21.562 2.348 1 98.81 77 GLU B C 1
ATOM 1544 O O . GLU B 1 77 ? 2.625 21.938 3.193 1 98.81 77 GLU B O 1
ATOM 1549 N N . VAL B 1 78 ? 1.34 20.359 2.287 1 98.94 78 VAL B N 1
ATOM 1550 C CA . VAL B 1 78 ? 1.89 19.266 3.086 1 98.94 78 VAL B CA 1
ATOM 1551 C C . VAL B 1 78 ? 2.533 18.234 2.17 1 98.94 78 VAL B C 1
ATOM 1553 O O . VAL B 1 78 ? 1.96 17.859 1.146 1 98.94 78 VAL B O 1
ATOM 1556 N N . ARG B 1 79 ? 3.752 17.781 2.494 1 98.94 79 ARG B N 1
ATOM 1557 C CA . ARG B 1 79 ? 4.469 16.75 1.764 1 98.94 79 ARG B CA 1
ATOM 1558 C C . ARG B 1 79 ? 4.859 15.602 2.688 1 98.94 79 ARG B C 1
ATOM 1560 O O . ARG B 1 79 ? 5.277 15.82 3.824 1 98.94 79 ARG B O 1
ATOM 1567 N N . ALA B 1 80 ? 4.637 14.453 2.312 1 98.94 80 ALA B N 1
ATOM 1568 C CA . ALA B 1 80 ? 5.125 13.266 3.004 1 98.94 80 ALA B CA 1
ATOM 1569 C C . ALA B 1 80 ? 6.023 12.43 2.094 1 98.94 80 ALA B C 1
ATOM 1571 O O . ALA B 1 80 ? 5.566 11.914 1.071 1 98.94 80 ALA B O 1
ATOM 1572 N N . ASP B 1 81 ? 7.258 12.375 2.395 1 98.94 81 ASP B N 1
ATOM 1573 C CA . ASP B 1 81 ? 8.219 11.5 1.734 1 98.94 81 ASP B CA 1
ATOM 1574 C C . ASP B 1 81 ? 8.391 10.195 2.508 1 98.94 81 ASP B C 1
ATOM 1576 O O . ASP B 1 81 ? 8.812 10.203 3.666 1 98.94 81 ASP B O 1
ATOM 1580 N N . VAL B 1 82 ? 8.094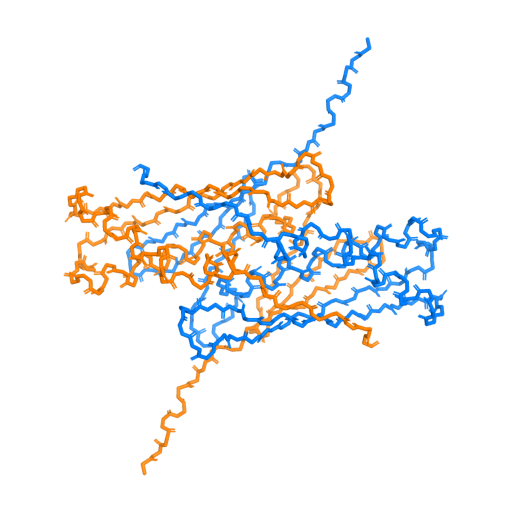 9.062 1.906 1 98.94 82 VAL B N 1
ATOM 1581 C CA . VAL B 1 82 ? 8.117 7.773 2.592 1 98.94 82 VAL B CA 1
ATOM 1582 C C . VAL B 1 82 ? 9.133 6.852 1.919 1 98.94 82 VAL B C 1
ATOM 1584 O O . VAL B 1 82 ? 9.109 6.68 0.698 1 98.94 82 VAL B O 1
ATOM 1587 N N . THR B 1 83 ? 10 6.328 2.629 1 98.69 83 THR B N 1
ATOM 1588 C CA . THR B 1 83 ? 10.953 5.297 2.246 1 98.69 83 THR B CA 1
ATOM 1589 C C . THR B 1 83 ? 10.953 4.156 3.262 1 98.69 83 THR B C 1
ATOM 1591 O O . THR B 1 83 ? 10.227 4.203 4.254 1 98.69 83 THR B O 1
ATOM 1594 N N . GLY B 1 84 ? 11.781 3.166 3.025 1 98 84 GLY B N 1
ATOM 1595 C CA . GLY B 1 84 ? 11.867 2.039 3.941 1 98 84 GLY B CA 1
ATOM 1596 C C . GLY B 1 84 ? 13.109 1.194 3.736 1 98 84 GLY B C 1
ATOM 1597 O O . GLY B 1 84 ? 13.859 1.405 2.779 1 98 84 GLY B O 1
ATOM 1598 N N . GLU B 1 85 ? 13.273 0.329 4.711 1 97.44 85 GLU B N 1
ATOM 1599 C CA . GLU B 1 85 ? 14.359 -0.646 4.672 1 97.44 85 GLU B CA 1
ATOM 1600 C C . GLU B 1 85 ? 13.828 -2.07 4.793 1 97.44 85 GLU B C 1
ATOM 1602 O O . GLU B 1 85 ? 13.016 -2.361 5.672 1 97.44 85 GLU B O 1
ATOM 1607 N N . LYS B 1 86 ? 14.32 -2.926 3.941 1 96.44 86 LYS B N 1
ATOM 1608 C CA . LYS B 1 86 ? 13.961 -4.34 4.02 1 96.44 86 LYS B CA 1
ATOM 1609 C C . LYS B 1 86 ? 14.75 -5.043 5.121 1 96.44 86 LYS B C 1
ATOM 1611 O O . LYS B 1 86 ? 15.883 -4.66 5.422 1 96.44 86 LYS B O 1
ATOM 1616 N N . ALA B 1 87 ? 14.117 -6.027 5.656 1 96.31 87 ALA B N 1
ATOM 1617 C CA . ALA B 1 87 ? 14.82 -6.879 6.617 1 96.31 87 ALA B CA 1
ATOM 1618 C C . ALA B 1 87 ? 15.977 -7.621 5.945 1 96.31 87 ALA B C 1
ATOM 1620 O O . ALA B 1 87 ? 15.891 -7.973 4.766 1 96.31 87 ALA B O 1
ATOM 1621 N N . LYS B 1 88 ? 17.031 -7.875 6.668 1 93.19 88 LYS B N 1
ATOM 1622 C CA . LYS B 1 88 ? 18.203 -8.578 6.145 1 93.19 88 LYS B CA 1
ATOM 1623 C C . LYS B 1 88 ? 18.047 -10.086 6.293 1 93.19 88 LYS B C 1
ATOM 1625 O O . LYS B 1 88 ? 18.734 -10.859 5.621 1 93.19 88 LYS B O 1
ATOM 1630 N N . ASP B 1 89 ? 17.203 -10.492 7.254 1 91.44 89 ASP B N 1
ATOM 1631 C CA . ASP B 1 89 ? 16.891 -11.898 7.445 1 91.44 89 ASP B CA 1
ATOM 1632 C C . ASP B 1 89 ? 15.539 -12.25 6.828 1 91.44 89 ASP B C 1
ATOM 1634 O O . ASP B 1 89 ? 14.758 -11.359 6.488 1 91.44 89 ASP B O 1
ATOM 1638 N N . GLY B 1 90 ? 15.289 -13.477 6.547 1 87.75 90 GLY B N 1
ATOM 1639 C CA . GLY B 1 90 ? 14.023 -13.875 5.953 1 87.75 90 GLY B CA 1
ATOM 1640 C C . GLY B 1 90 ? 12.891 -13.938 6.957 1 87.75 90 GLY B C 1
ATOM 1641 O O . GLY B 1 90 ? 13.117 -13.859 8.164 1 87.75 90 GLY B O 1
ATOM 1642 N N . PRO B 1 91 ? 11.688 -13.984 6.465 1 95.19 91 PRO B N 1
ATOM 1643 C CA . PRO B 1 91 ? 11.234 -13.781 5.086 1 95.19 91 PRO B CA 1
ATOM 1644 C C . PRO B 1 91 ? 11.352 -12.336 4.629 1 95.19 91 PRO B C 1
ATOM 1646 O O . PRO B 1 91 ? 11.406 -11.422 5.461 1 95.19 91 PRO B O 1
ATOM 1649 N N . SER B 1 92 ? 11.375 -12.039 3.242 1 97.25 92 SER B N 1
ATOM 1650 C CA . SER B 1 92 ? 11.422 -10.688 2.701 1 97.25 92 SER B CA 1
ATOM 1651 C C . SER B 1 92 ? 10.273 -9.836 3.236 1 97.25 92 SER B C 1
ATOM 1653 O O . SER B 1 92 ? 9.109 -10.234 3.15 1 97.25 92 SER B O 1
ATOM 1655 N N . ARG B 1 93 ? 10.602 -8.719 3.846 1 98.06 93 ARG B N 1
ATOM 1656 C CA . ARG B 1 93 ? 9.641 -7.785 4.418 1 98.06 93 ARG B CA 1
ATOM 1657 C C . ARG B 1 93 ? 10.258 -6.41 4.629 1 98.06 93 ARG B C 1
ATOM 1659 O O . ARG B 1 93 ? 11.484 -6.281 4.707 1 98.06 93 ARG B O 1
ATOM 1666 N N . VAL B 1 94 ? 9.461 -5.398 4.637 1 98.38 94 VAL B N 1
ATOM 1667 C CA . VAL B 1 94 ? 9.93 -4.086 5.07 1 98.38 94 VAL B CA 1
ATOM 1668 C C . VAL B 1 94 ? 10.023 -4.043 6.594 1 98.38 94 VAL B C 1
ATOM 1670 O O . VAL B 1 94 ? 9.031 -4.293 7.285 1 98.38 94 VAL B O 1
ATOM 1673 N N . GLU B 1 95 ? 11.141 -3.754 7.129 1 97.88 95 GLU B N 1
ATOM 1674 C CA . GLU B 1 95 ? 11.375 -3.748 8.57 1 97.88 95 GLU B CA 1
ATOM 1675 C C . GLU B 1 95 ? 11.133 -2.365 9.164 1 97.88 95 GLU B C 1
ATOM 1677 O O . GLU B 1 95 ? 10.727 -2.242 10.32 1 97.88 95 GLU B O 1
ATOM 1682 N N . THR B 1 96 ? 11.461 -1.389 8.391 1 98.38 96 THR B N 1
ATOM 1683 C CA . THR B 1 96 ? 11.32 -0.017 8.867 1 98.38 96 THR B CA 1
ATOM 1684 C C . THR B 1 96 ? 10.742 0.877 7.773 1 98.38 96 THR B C 1
ATOM 1686 O O . THR B 1 96 ? 11.141 0.791 6.613 1 98.38 96 THR B O 1
ATOM 1689 N N . PHE B 1 97 ? 9.766 1.697 8.156 1 98.75 97 PHE B N 1
ATOM 1690 C CA . PHE B 1 97 ? 9.273 2.805 7.348 1 98.75 97 PHE B CA 1
ATOM 1691 C C . PHE B 1 97 ? 9.758 4.141 7.898 1 98.75 97 PHE B C 1
ATOM 1693 O O . PHE B 1 97 ? 9.766 4.348 9.117 1 98.75 97 PHE B O 1
ATOM 1700 N N . THR B 1 98 ? 10.164 4.988 7.031 1 98.81 98 THR B N 1
ATOM 1701 C CA . THR B 1 98 ? 10.516 6.355 7.402 1 98.81 98 THR B CA 1
ATOM 1702 C C . THR B 1 98 ? 9.625 7.359 6.684 1 98.81 98 THR B C 1
ATOM 1704 O O . THR B 1 98 ? 9.5 7.324 5.457 1 98.81 98 THR B O 1
ATOM 1707 N N . VAL B 1 99 ? 9.016 8.219 7.457 1 98.88 99 VAL B N 1
ATOM 1708 C CA . VAL B 1 99 ? 8.164 9.273 6.93 1 98.88 99 VAL B CA 1
ATOM 1709 C C . VAL B 1 99 ? 8.75 10.641 7.281 1 98.88 99 VAL B C 1
ATOM 1711 O O . VAL B 1 99 ? 8.938 10.961 8.461 1 98.88 99 VAL B O 1
ATOM 1714 N N . LYS B 1 100 ? 9.039 11.383 6.32 1 98.94 100 LYS B N 1
ATOM 1715 C CA . LYS B 1 100 ? 9.391 12.789 6.508 1 98.94 100 LYS B CA 1
ATOM 1716 C C . LYS B 1 100 ? 8.234 13.703 6.098 1 98.94 100 LYS B C 1
ATOM 1718 O O . LYS B 1 100 ? 7.898 13.789 4.918 1 98.94 100 LYS B O 1
ATOM 1723 N N . LEU B 1 101 ? 7.648 14.375 7.047 1 98.88 101 LEU B N 1
ATOM 1724 C CA . LEU B 1 101 ? 6.512 15.258 6.82 1 98.88 101 LEU B CA 1
ATOM 1725 C C . LEU B 1 101 ? 6.957 16.719 6.793 1 98.88 101 LEU B C 1
ATOM 1727 O O . LEU B 1 101 ? 7.566 17.203 7.746 1 98.88 101 LEU B O 1
ATOM 1731 N N . GLU B 1 102 ? 6.699 17.344 5.695 1 98.88 102 GLU B N 1
ATOM 1732 C CA . GLU B 1 102 ? 6.926 18.781 5.566 1 98.88 102 GLU B CA 1
ATOM 1733 C C . GLU B 1 102 ? 5.602 19.547 5.531 1 98.88 102 GLU B C 1
ATOM 1735 O O . GLU B 1 102 ? 4.711 19.219 4.75 1 98.88 102 GLU B O 1
ATOM 1740 N N . ILE B 1 103 ? 5.516 20.531 6.375 1 98.75 103 ILE B N 1
ATOM 1741 C CA . ILE B 1 103 ? 4.305 21.328 6.492 1 98.75 103 ILE B CA 1
ATOM 1742 C C . ILE B 1 103 ? 4.641 22.797 6.273 1 98.75 103 ILE B C 1
ATOM 1744 O O . ILE B 1 103 ? 5.488 23.359 6.973 1 98.75 103 ILE B O 1
ATOM 1748 N N . THR B 1 104 ? 3.99 23.375 5.305 1 98.44 104 THR B N 1
ATOM 1749 C CA . THR B 1 104 ? 4.168 24.797 5.09 1 98.44 104 THR B CA 1
ATOM 1750 C C . THR B 1 104 ? 2.926 25.578 5.531 1 98.44 104 THR B C 1
ATOM 1752 O O . THR B 1 104 ? 1.894 24.969 5.84 1 98.44 104 THR B O 1
ATOM 1755 N N . GLY B 1 105 ? 3.039 26.953 5.52 1 97.56 105 GLY B N 1
ATOM 1756 C CA . GLY B 1 105 ? 1.981 27.812 6.012 1 97.56 105 GLY B CA 1
ATOM 1757 C C . GLY B 1 105 ? 2.398 28.641 7.215 1 97.56 105 GLY B C 1
ATOM 1758 O O . GLY B 1 105 ? 3.568 28.641 7.602 1 97.56 105 GLY B O 1
ATOM 1759 N N . ASP B 1 106 ? 1.409 29.406 7.801 1 98.06 106 ASP B N 1
ATOM 1760 C CA . ASP B 1 106 ? 1.649 30.266 8.953 1 98.06 106 ASP B CA 1
ATOM 1761 C C . ASP B 1 106 ? 1.431 29.516 10.266 1 98.06 106 ASP B C 1
ATOM 1763 O O . ASP B 1 106 ? 0.47 29.781 10.984 1 98.06 106 ASP B O 1
ATOM 1767 N N . LEU B 1 107 ? 2.305 28.5 10.539 1 98.12 107 LEU B N 1
ATOM 1768 C CA . LEU B 1 107 ? 2.266 27.641 11.711 1 98.12 107 LEU B CA 1
ATOM 1769 C C . LEU B 1 107 ? 3.631 27.578 12.383 1 98.12 107 LEU B C 1
ATOM 1771 O O . LEU B 1 107 ? 4.66 27.5 11.703 1 98.12 107 LEU B O 1
ATOM 1775 N N . ASP B 1 108 ? 3.623 27.609 13.656 1 97.81 108 ASP B N 1
ATOM 1776 C CA . ASP B 1 108 ? 4.898 27.484 14.352 1 97.81 108 ASP B CA 1
ATOM 1777 C C . ASP B 1 108 ? 5.316 26.016 14.461 1 97.81 108 ASP B C 1
ATOM 1779 O O . ASP B 1 108 ? 4.535 25.109 14.141 1 97.81 108 ASP B O 1
ATOM 1783 N N . THR B 1 109 ? 6.469 25.812 14.867 1 97.75 109 THR B N 1
ATOM 1784 C CA . THR B 1 109 ? 7.055 24.484 14.898 1 97.75 109 THR B CA 1
ATOM 1785 C C . THR B 1 109 ? 6.301 23.578 15.867 1 97.75 109 THR B C 1
ATOM 1787 O O . THR B 1 109 ? 6.105 22.391 15.602 1 97.75 109 THR B O 1
ATOM 1790 N N . ALA B 1 110 ? 5.906 24.078 16.969 1 98.31 110 ALA B N 1
ATOM 1791 C CA . ALA B 1 110 ? 5.184 23.281 17.969 1 98.31 110 ALA B CA 1
ATOM 1792 C C . ALA B 1 110 ? 3.863 22.766 17.406 1 98.31 110 ALA B C 1
ATOM 1794 O O . ALA B 1 110 ? 3.494 21.609 17.641 1 98.31 110 ALA B O 1
ATOM 1795 N N . THR B 1 111 ? 3.178 23.656 16.734 1 98.56 111 THR B N 1
ATOM 1796 C CA . THR B 1 111 ? 1.918 23.266 16.109 1 98.56 111 THR B CA 1
ATOM 1797 C C . THR B 1 111 ? 2.148 22.188 15.055 1 98.56 111 THR B C 1
ATOM 1799 O O . THR B 1 111 ? 1.397 21.219 14.969 1 98.56 111 THR B O 1
ATOM 1802 N N . LYS B 1 112 ? 3.18 22.344 14.227 1 98.75 112 LYS B N 1
ATOM 1803 C CA . LYS B 1 112 ? 3.506 21.359 13.195 1 98.75 112 LYS B CA 1
ATOM 1804 C C . LYS B 1 112 ? 3.836 20 13.812 1 98.75 112 LYS B C 1
ATOM 1806 O O . LYS B 1 112 ? 3.451 18.969 13.273 1 98.75 112 LYS B O 1
ATOM 1811 N N . GLN B 1 113 ? 4.527 20.062 14.938 1 98.62 113 GLN B N 1
ATOM 1812 C CA . GLN B 1 113 ? 4.852 18.828 15.641 1 98.62 113 GLN B CA 1
ATOM 1813 C C . GLN B 1 113 ? 3.588 18.125 16.141 1 98.62 113 GLN B C 1
ATOM 1815 O O . GLN B 1 113 ? 3.482 16.906 16.094 1 98.62 113 GLN B O 1
ATOM 1820 N N . ARG B 1 114 ? 2.711 18.922 16.656 1 98.69 114 ARG B N 1
ATOM 1821 C CA . ARG B 1 114 ? 1.447 18.359 17.125 1 98.69 114 ARG B CA 1
ATOM 1822 C C . ARG B 1 114 ? 0.65 17.766 15.977 1 98.69 114 ARG B C 1
ATOM 1824 O O . ARG B 1 114 ? 0.06 16.688 16.109 1 98.69 114 ARG B O 1
ATOM 1831 N N . ILE B 1 115 ? 0.632 18.438 14.797 1 98.81 115 ILE B N 1
ATOM 1832 C CA . ILE B 1 115 ? -0.045 17.922 13.609 1 98.81 115 ILE B CA 1
ATOM 1833 C C . ILE B 1 115 ? 0.557 16.578 13.219 1 98.81 115 ILE B C 1
ATOM 1835 O O . ILE B 1 115 ? -0.171 15.633 12.906 1 98.81 115 ILE B O 1
ATOM 1839 N N . LEU B 1 116 ? 1.855 16.484 13.242 1 98.88 116 LEU B N 1
ATOM 1840 C CA . LEU B 1 116 ? 2.521 15.234 12.891 1 98.88 116 LEU B CA 1
ATOM 1841 C C . LEU B 1 116 ? 2.086 14.109 13.828 1 98.88 116 LEU B C 1
ATOM 1843 O O . LEU B 1 116 ? 1.727 13.023 13.375 1 98.88 116 LEU B O 1
ATOM 1847 N N . ALA B 1 117 ? 2.15 14.383 15.141 1 98.5 117 ALA B N 1
ATOM 1848 C CA . ALA B 1 117 ? 1.784 13.367 16.125 1 98.5 117 ALA B CA 1
ATOM 1849 C C . ALA B 1 117 ? 0.339 12.914 15.945 1 98.5 117 ALA B C 1
ATOM 1851 O O . ALA B 1 117 ? 0.054 11.711 15.938 1 98.5 117 ALA B O 1
ATOM 1852 N N . ASP B 1 118 ? -0.508 13.867 15.789 1 98.69 118 ASP B N 1
ATOM 1853 C CA . ASP B 1 118 ? -1.92 13.555 15.586 1 98.69 118 ASP B CA 1
ATOM 1854 C C . ASP B 1 118 ? -2.133 12.797 14.273 1 98.69 118 ASP B C 1
ATOM 1856 O O . ASP B 1 118 ? -2.957 11.883 14.203 1 98.69 118 ASP B O 1
ATOM 1860 N N . ALA B 1 119 ? -1.448 13.219 13.203 1 98.75 119 ALA B N 1
ATOM 1861 C CA . ALA B 1 119 ? -1.574 12.578 11.891 1 98.75 119 ALA B CA 1
ATOM 1862 C C . ALA B 1 119 ? -1.221 11.094 11.969 1 98.75 119 ALA B C 1
ATOM 1864 O O . ALA B 1 119 ? -1.886 10.258 11.359 1 98.75 119 ALA B O 1
ATOM 1865 N N . GLU B 1 120 ? -0.168 10.75 12.688 1 98.06 120 GLU B N 1
ATOM 1866 C CA . GLU B 1 120 ? 0.223 9.352 12.852 1 98.06 120 GLU B CA 1
ATOM 1867 C C . GLU B 1 120 ? -0.892 8.539 13.5 1 98.06 120 GLU B C 1
ATOM 1869 O O . GLU B 1 120 ? -1.137 7.395 13.125 1 98.06 120 GLU B O 1
ATOM 1874 N N . ASP B 1 121 ? -1.544 9.156 14.469 1 97.56 121 ASP B N 1
ATOM 1875 C CA . ASP B 1 121 ? -2.617 8.477 15.188 1 97.56 121 ASP B CA 1
ATOM 1876 C C . ASP B 1 121 ? -3.867 8.352 14.32 1 97.56 121 ASP B C 1
ATOM 1878 O O . ASP B 1 121 ? -4.633 7.398 14.461 1 97.56 121 ASP B O 1
ATOM 1882 N N . ILE B 1 122 ? -4.098 9.273 13.477 1 98.44 122 ILE B N 1
ATOM 1883 C CA . ILE B 1 122 ? -5.285 9.328 12.633 1 98.44 122 ILE B CA 1
ATOM 1884 C C . ILE B 1 122 ? -5.117 8.391 11.438 1 98.44 122 ILE B C 1
ATOM 1886 O O . ILE B 1 122 ? -6.082 7.777 10.984 1 98.44 122 ILE B O 1
ATOM 1890 N N . CYS B 1 123 ? -4.008 8.32 10.852 1 98.62 123 CYS B N 1
ATOM 1891 C CA . CYS B 1 123 ? -3.711 7.629 9.602 1 98.62 123 CYS B CA 1
ATOM 1892 C C . CYS B 1 123 ? -4.047 6.148 9.695 1 98.62 123 CYS B C 1
ATOM 1894 O O . CYS B 1 123 ? -3.361 5.398 10.398 1 98.62 123 CYS B O 1
ATOM 1896 N N . THR B 1 124 ? -5.055 5.711 8.977 1 98.5 124 THR B N 1
ATOM 1897 C CA . THR B 1 124 ? -5.52 4.328 8.961 1 98.5 124 THR B CA 1
ATOM 1898 C C . THR B 1 124 ? -4.406 3.389 8.508 1 98.5 124 THR B C 1
ATOM 1900 O O . THR B 1 124 ? -4.262 2.287 9.039 1 98.5 124 THR B O 1
ATOM 1903 N N . VAL B 1 125 ? -3.635 3.797 7.516 1 98.81 125 VAL B N 1
ATOM 1904 C CA . VAL B 1 125 ? -2.584 2.947 6.965 1 98.81 125 VAL B CA 1
ATOM 1905 C C . VAL B 1 125 ? -1.487 2.742 8.008 1 98.81 125 VAL B C 1
ATOM 1907 O O . VAL B 1 125 ? -1.037 1.615 8.227 1 98.81 125 VAL B O 1
ATOM 1910 N N . SER B 1 126 ? -1.029 3.865 8.68 1 98.31 126 SER B N 1
ATOM 1911 C CA . SER B 1 126 ? -0.054 3.734 9.758 1 98.31 126 SER B CA 1
ATOM 1912 C C . SER B 1 126 ? -0.545 2.773 10.836 1 98.31 126 SER B C 1
ATOM 1914 O O . SER B 1 126 ? 0.198 1.896 11.281 1 98.31 126 SER B O 1
ATOM 1916 N N . ASN B 1 127 ? -1.779 2.957 11.281 1 98.19 127 ASN B N 1
ATOM 1917 C CA . ASN B 1 127 ? -2.357 2.111 12.32 1 98.19 127 ASN B CA 1
ATOM 1918 C C . ASN B 1 127 ? -2.434 0.653 11.875 1 98.19 127 ASN B C 1
ATOM 1920 O O . ASN B 1 127 ? -2.277 -0.256 12.695 1 98.19 127 ASN B O 1
ATOM 1924 N N . THR B 1 128 ? -2.734 0.382 10.609 1 98.44 128 THR B N 1
ATOM 1925 C CA . THR B 1 128 ? -2.773 -0.967 10.062 1 98.44 128 THR B CA 1
ATOM 1926 C C . THR B 1 128 ? -1.393 -1.616 10.117 1 98.44 128 THR B C 1
ATOM 1928 O O . THR B 1 128 ? -1.26 -2.77 10.531 1 98.44 128 THR B O 1
ATOM 1931 N N . LEU B 1 129 ? -0.353 -0.838 9.727 1 98.12 129 LEU B N 1
ATOM 1932 C CA . LEU B 1 129 ? 1.02 -1.334 9.703 1 98.12 129 LEU B CA 1
ATOM 1933 C C . LEU B 1 129 ? 1.517 -1.621 11.117 1 98.12 129 LEU B C 1
ATOM 1935 O O . LEU B 1 129 ? 2.326 -2.527 11.32 1 98.12 129 LEU B O 1
ATOM 1939 N N . ARG B 1 130 ? 1.019 -0.896 12.062 1 96.06 130 ARG B N 1
ATOM 1940 C CA . ARG B 1 130 ? 1.42 -1.089 13.453 1 96.06 130 ARG B CA 1
ATOM 1941 C C . ARG B 1 130 ? 0.692 -2.277 14.07 1 96.06 130 ARG B C 1
ATOM 1943 O O . ARG B 1 130 ? 1.096 -2.779 15.125 1 96.06 130 ARG B O 1
ATOM 1950 N N . GLY B 1 131 ? -0.314 -2.578 13.406 1 92.25 131 GLY B N 1
ATOM 1951 C CA . GLY B 1 131 ? -1.104 -3.686 13.914 1 92.25 131 GLY B CA 1
ATOM 1952 C C . GLY B 1 131 ? -0.717 -5.023 13.312 1 92.25 131 GLY B C 1
ATOM 1953 O O . GLY B 1 131 ? 0.356 -5.156 12.719 1 92.25 131 GLY B O 1
ATOM 1954 N N . THR B 1 132 ? -1.331 -6.16 13.523 1 91 132 THR B N 1
ATOM 1955 C CA . THR B 1 132 ? -1.172 -7.488 12.945 1 91 132 THR B CA 1
ATOM 1956 C C . THR B 1 132 ? -2.494 -7.988 12.367 1 91 132 THR B C 1
ATOM 1958 O O . THR B 1 132 ? -3.117 -8.891 12.93 1 91 132 THR B O 1
ATOM 1961 N N . PRO B 1 133 ? -2.764 -7.27 11.219 1 97.69 133 PRO B N 1
ATOM 1962 C CA . PRO B 1 133 ? -4.035 -7.676 10.617 1 97.69 133 PRO B CA 1
ATOM 1963 C C . PRO B 1 133 ? -4.055 -9.148 10.219 1 97.69 133 PRO B C 1
ATOM 1965 O O . PRO B 1 133 ? -2.998 -9.742 9.977 1 97.69 133 PRO B O 1
ATOM 1968 N N . ALA B 1 134 ? -5.254 -9.719 10.242 1 98.12 134 ALA B N 1
ATOM 1969 C CA . ALA B 1 134 ? -5.43 -11.055 9.68 1 98.12 134 ALA B CA 1
ATOM 1970 C C . ALA B 1 134 ? -5.348 -11.031 8.156 1 98.12 134 ALA B C 1
ATOM 1972 O O . ALA B 1 134 ? -5.855 -10.102 7.516 1 98.12 134 ALA B O 1
ATOM 1973 N N . LEU B 1 135 ? -4.668 -11.953 7.559 1 98.31 135 LEU B N 1
ATOM 1974 C CA . LEU B 1 135 ? -4.594 -12.133 6.113 1 98.31 135 LEU B CA 1
ATOM 1975 C C . LEU B 1 135 ? -5.172 -13.484 5.703 1 98.31 135 LEU B C 1
ATOM 1977 O O . LEU B 1 135 ? -4.66 -14.531 6.105 1 98.31 135 LEU B O 1
ATOM 1981 N N . HIS B 1 136 ? -6.219 -13.445 4.953 1 98.44 136 HIS B N 1
ATOM 1982 C CA . HIS B 1 136 ? -6.863 -14.664 4.465 1 98.44 136 HIS B CA 1
ATOM 1983 C C . HIS B 1 136 ? -6.742 -14.781 2.949 1 98.44 136 HIS B C 1
ATOM 1985 O O . HIS B 1 136 ? -7.281 -13.953 2.213 1 98.44 136 HIS B O 1
ATOM 1991 N N . ALA B 1 137 ? -6.027 -15.758 2.531 1 98.44 137 ALA B N 1
ATOM 1992 C CA . ALA B 1 137 ? -5.875 -15.992 1.099 1 98.44 137 ALA B CA 1
ATOM 1993 C C . ALA B 1 137 ? -6.551 -17.297 0.685 1 98.44 137 ALA B C 1
ATOM 1995 O O . ALA B 1 137 ? -6.375 -18.328 1.341 1 98.44 137 ALA B O 1
ATOM 1996 N N . THR B 1 138 ? -7.297 -17.25 -0.354 1 98.31 138 THR B N 1
ATOM 1997 C CA . THR B 1 138 ? -7.977 -18.438 -0.866 1 98.31 138 THR B CA 1
ATOM 1998 C C . THR B 1 138 ? -7.836 -18.531 -2.383 1 98.31 138 THR B C 1
ATOM 2000 O O . THR B 1 138 ? -7.57 -17.516 -3.049 1 98.31 138 THR B O 1
ATOM 2003 N N . LEU B 1 139 ? -8 -19.766 -2.885 1 97.56 139 LEU B N 1
ATOM 2004 C CA . LEU B 1 139 ? -8.094 -19.938 -4.332 1 97.56 139 LEU B CA 1
ATOM 2005 C C . LEU B 1 139 ? -9.5 -19.641 -4.824 1 97.56 139 LEU B C 1
ATOM 2007 O O . LEU B 1 139 ? -10.484 -20.031 -4.191 1 97.56 139 LEU B O 1
ATOM 2011 N N . GLY B 1 140 ? -9.602 -18.781 -5.836 1 88.75 140 GLY B N 1
ATOM 2012 C CA . GLY B 1 140 ? -10.906 -18.484 -6.418 1 88.75 140 GLY B CA 1
ATOM 2013 C C . GLY B 1 140 ? -11.344 -19.5 -7.445 1 88.75 140 GLY B C 1
ATOM 2014 O O . GLY B 1 140 ? -10.539 -20.297 -7.93 1 88.75 140 GLY B O 1
#

Sequence (280 aa):
MAELKVRTRNVGALAVLPPGGLPAVTTPTGGTVDVVTQVSAPGFSPLDLLYASLAACMVLSARIAATRLGVADRLGEVRADVTGEKAKDGPSRVETFTVKLEITGDLDTATKQRILADAEDICTVSNTLRGTPALHATLGMAELKVRTRNVGALAVLPPGGLPAVTTPTGGTVDVVTQVSAPGFSPLDLLYASLAACMVLSARIAATRLGVADRLGEVRADVTGEKAKDGPSRVETFTVKLEITGDLDTATKQRILADAEDICTVSNTLRGTPALHATLG

Foldseek 3Di:
DPPPPPDDDQFDKDWDDDVPGWIWIATPVGDIFTADDDPPDPGHHPVNVLQVLQFVLLQVLLLVLCVVVVNNVFWDDKGKDKDFDWDPDDDTDTPDIDIDIDTDGDDDPVSSVSSNVRSCVRRPSNVVVVDDDDDDDDDD/DPPPPPDDDQFDKDWDDDVPGWIWIATPVGDIFTADDDPPDPGHHPVNVLQVLQFVLLQVLLLVLCVVVVNNVFWDDKGKDKDFDWDPDDDTDTPDIDIDIDTDGDDDPVSSVSSNVRSCVRRPSNVVVVDDDDDDDDDD

Nearest PDB structures (foldseek):
  1ml8-assembly1_A-2  TM=8.542E-01  e=2.147E-05  Escherichia coli
  1vla-assembly1_A  TM=7.797E-01  e=1.050E-05  Thermotoga maritima MSB8
  4mh4-assembly1_B  TM=7.403E-01  e=1.333E-05  Burkholderia cenocepacia J2315
  4xx2-assembly1_A  TM=7.246E-01  e=4.663E-05  Xylella fastidiosa 9a5c
  3cje-assembly1_A-2  TM=6.330E-01  e=5.919E-05  Jannaschia sp. CCS1

Solvent-accessible surface area (backbone atoms only — not comparable to full-atom values): 13756 Å² total; per-residue (Å²): 127,80,71,76,70,80,76,70,55,71,66,19,13,38,17,40,26,48,64,94,56,60,36,38,34,34,27,81,44,64,16,74,47,63,43,39,83,56,55,71,50,60,30,32,33,38,65,21,27,41,26,34,12,42,13,43,28,40,37,53,20,30,51,52,30,26,46,75,71,70,45,46,90,38,45,34,43,30,34,18,41,20,40,70,42,64,45,93,56,84,66,51,22,52,42,33,39,39,34,36,36,32,77,42,55,80,66,54,70,68,57,51,51,50,23,52,58,44,7,55,63,55,11,35,55,54,41,22,41,61,33,67,36,48,77,46,76,44,78,97,128,80,73,75,70,80,77,72,54,71,67,20,13,37,16,41,27,48,62,93,58,60,36,38,34,33,28,81,44,65,17,74,48,62,42,38,82,56,56,72,51,60,30,30,34,38,63,20,27,39,25,34,12,42,13,44,28,39,39,53,19,29,50,54,31,27,46,76,72,70,44,47,92,38,46,34,44,28,34,17,40,20,42,68,40,65,46,92,56,84,66,52,20,51,41,34,39,39,36,37,37,32,77,44,56,81,65,54,69,68,58,52,51,51,25,50,58,43,8,55,63,55,11,35,54,54,40,23,41,61,32,68,36,47,78,46,76,44,78,97

Radius of gyration: 19.2 Å; Cα contacts (8 Å, |Δi|>4): 676; chains: 2; bounding box: 72×60×38 Å